Protein AF-A0A2E7VWZ5-F1 (afdb_monomer_lite)

Radius of gyration: 25.38 Å; chains: 1; bounding box: 65×56×64 Å

pLDDT: mean 71.24, std 24.6, range [20.97, 98.62]

Secondary structure (DSSP, 8-state):
------------------PPP--SSTT-SS-STT-B-SSTT---EEEEETTPBPTTS-TTTSB---SSSSEEEEEE---SSS-EEEEEEEEEE--TT-EEEEEEEEE--SSS---TT-EEEEEEEEE-TT--EEEEEE---B-TTSPTTSPEEEEEEEEPPTT--EEEEEEEEEE-TT---EEEEEEEEEEE----------GGGT---SS--EEEPP---SSSSS--EEEEEE--S--STT----EEEEEEE-GGG-EEE---TTS---PPP-SSSSS-SS--TT---SSTT------

Structure (mmCIF, N/CA/C/O backbone):
data_AF-A0A2E7VWZ5-F1
#
_entry.id   AF-A0A2E7VWZ5-F1
#
loop_
_atom_site.group_PDB
_atom_site.id
_atom_site.type_symbol
_atom_site.label_atom_id
_atom_site.label_alt_id
_atom_site.label_comp_id
_atom_site.label_asym_id
_atom_site.label_entity_id
_atom_site.label_seq_id
_atom_site.pdbx_PDB_ins_code
_atom_site.Cartn_x
_atom_site.Cartn_y
_atom_site.Cartn_z
_atom_site.occupancy
_atom_site.B_iso_or_equiv
_atom_site.auth_seq_id
_atom_site.auth_comp_id
_atom_site.auth_asym_id
_atom_site.auth_atom_id
_atom_site.pdbx_PDB_model_num
ATOM 1 N N . MET A 1 1 ? -43.842 17.605 -33.992 1.00 35.62 1 MET A N 1
ATOM 2 C CA . MET A 1 1 ? -43.563 16.310 -33.335 1.00 35.62 1 MET A CA 1
ATOM 3 C C . MET A 1 1 ? -42.081 16.254 -33.015 1.00 35.62 1 MET A C 1
ATOM 5 O O . MET A 1 1 ? -41.302 15.867 -33.872 1.00 35.62 1 MET A O 1
ATOM 9 N N . ASN A 1 2 ? -41.699 16.687 -31.813 1.00 24.92 2 ASN A N 1
ATOM 10 C CA . ASN A 1 2 ? -40.328 16.569 -31.319 1.00 24.92 2 ASN A CA 1
ATOM 11 C C . ASN A 1 2 ? -40.321 15.540 -30.189 1.00 24.92 2 ASN A C 1
ATOM 13 O O . ASN A 1 2 ? -41.141 15.600 -29.275 1.00 24.92 2 ASN A O 1
ATOM 17 N N . LYS A 1 3 ? -39.441 14.549 -30.335 1.00 27.08 3 LYS A N 1
ATOM 18 C CA . LYS A 1 3 ? -39.276 13.399 -29.447 1.00 27.08 3 LYS A CA 1
ATOM 19 C C . LYS A 1 3 ? -38.849 13.882 -28.057 1.00 27.08 3 LYS A C 1
ATOM 21 O O . LYS A 1 3 ? -37.739 14.379 -27.908 1.00 27.08 3 LYS A O 1
ATOM 26 N N . ILE A 1 4 ? -39.699 13.702 -27.047 1.00 24.75 4 ILE A N 1
ATOM 27 C CA . ILE A 1 4 ? -39.259 13.759 -25.649 1.00 24.75 4 ILE A CA 1
ATOM 28 C C . ILE A 1 4 ? -38.531 12.444 -25.376 1.00 24.75 4 ILE A C 1
ATOM 30 O O . ILE A 1 4 ? -39.145 11.379 -25.301 1.00 24.75 4 ILE A O 1
ATOM 34 N N . VAL A 1 5 ? -37.207 12.522 -25.281 1.00 23.94 5 VAL A N 1
ATOM 35 C CA . VAL A 1 5 ? -36.379 11.447 -24.740 1.00 23.94 5 VAL A CA 1
ATOM 36 C C . VAL A 1 5 ? -36.725 11.337 -23.256 1.00 23.94 5 VAL A C 1
ATOM 38 O O . VAL A 1 5 ? -36.486 12.266 -22.489 1.00 23.94 5 VAL A O 1
ATOM 41 N N . LYS A 1 6 ? -37.322 10.213 -22.847 1.00 28.59 6 LYS A N 1
ATOM 42 C CA . LYS A 1 6 ? -37.427 9.841 -21.433 1.00 28.59 6 LYS A CA 1
ATOM 43 C C . LYS A 1 6 ? -36.027 9.459 -20.953 1.00 28.59 6 LYS A C 1
ATOM 45 O O . LYS A 1 6 ? -35.645 8.296 -21.019 1.00 28.59 6 LYS A O 1
ATOM 50 N N . GLY A 1 7 ? -35.257 10.454 -20.526 1.00 20.97 7 GLY A N 1
ATOM 51 C CA . GLY A 1 7 ? -34.061 10.234 -19.727 1.00 20.97 7 GLY A CA 1
ATOM 52 C C . GLY A 1 7 ? -34.495 9.836 -18.324 1.00 20.97 7 GLY A C 1
ATOM 53 O O . GLY A 1 7 ? -34.919 10.680 -17.541 1.00 20.97 7 GLY A O 1
ATOM 54 N N . LEU A 1 8 ? -34.445 8.541 -18.030 1.00 23.92 8 LEU A N 1
ATOM 55 C CA . LEU A 1 8 ? -34.512 8.030 -16.669 1.00 23.92 8 LEU A CA 1
ATOM 56 C C . LEU A 1 8 ? -33.179 8.407 -15.995 1.00 23.92 8 LEU A C 1
ATOM 58 O O . LEU A 1 8 ? -32.196 7.683 -16.112 1.00 23.92 8 LEU A O 1
ATOM 62 N N . MET A 1 9 ? -33.107 9.580 -15.364 1.00 22.67 9 MET A N 1
ATOM 63 C CA . MET A 1 9 ? -31.994 9.910 -14.471 1.00 22.67 9 MET A CA 1
ATOM 64 C C . MET A 1 9 ? -32.276 9.263 -13.115 1.00 22.67 9 MET A C 1
ATOM 66 O O . MET A 1 9 ? -33.091 9.754 -12.336 1.00 22.67 9 MET A O 1
ATOM 70 N N . PHE A 1 10 ? -31.611 8.143 -12.841 1.00 21.44 10 PHE A N 1
ATOM 71 C CA . PHE A 1 10 ? -31.393 7.695 -11.472 1.00 21.44 10 PHE A CA 1
ATOM 72 C C . PHE A 1 10 ? -30.301 8.586 -10.876 1.00 21.44 10 PHE A C 1
ATOM 74 O O . PHE A 1 10 ? -29.118 8.355 -11.103 1.00 21.44 10 PHE A O 1
ATOM 81 N N . LEU A 1 11 ? -30.696 9.631 -10.150 1.00 29.19 11 LEU A N 1
ATOM 82 C CA . LEU A 1 11 ? -29.793 10.334 -9.245 1.00 29.19 11 LEU A CA 1
ATOM 83 C C . LEU A 1 11 ? -29.974 9.690 -7.865 1.00 29.19 11 LEU A C 1
ATOM 85 O O . LEU A 1 11 ? -30.878 10.054 -7.115 1.00 29.19 11 LEU A O 1
ATOM 89 N N . SER A 1 12 ? -29.177 8.664 -7.556 1.00 29.44 12 SER A N 1
ATOM 90 C CA . SER A 1 12 ? -29.036 8.199 -6.176 1.00 29.44 12 SER A CA 1
ATOM 91 C C . SER A 1 12 ? -28.297 9.296 -5.414 1.00 29.44 12 SER A C 1
ATOM 93 O O . SER A 1 12 ? -27.096 9.488 -5.603 1.00 29.44 12 SER A O 1
ATOM 95 N N . MET A 1 13 ? -29.032 10.079 -4.631 1.00 31.02 13 MET A N 1
ATOM 96 C CA . MET A 1 13 ? -28.470 11.127 -3.787 1.00 31.02 13 MET A CA 1
ATOM 97 C C . MET A 1 13 ? -27.623 10.475 -2.694 1.00 31.02 13 MET A C 1
ATOM 99 O O . MET A 1 13 ? -28.157 9.899 -1.752 1.00 31.02 13 MET A O 1
ATOM 103 N N . GLY A 1 14 ? -26.305 10.507 -2.882 1.00 31.38 14 GLY A N 1
ATOM 104 C CA . GLY A 1 14 ? -25.334 9.982 -1.934 1.00 31.38 14 GLY A CA 1
ATOM 105 C C . GLY A 1 14 ? -25.101 10.954 -0.783 1.00 31.38 14 GLY A C 1
ATOM 106 O O . GLY A 1 14 ? -24.976 12.161 -0.980 1.00 31.38 14 GLY A O 1
ATOM 107 N N . THR A 1 15 ? -25.003 10.409 0.421 1.00 31.31 15 THR A N 1
ATOM 108 C CA . THR A 1 15 ? -24.235 10.988 1.524 1.00 31.31 15 THR A CA 1
ATOM 109 C C . THR A 1 15 ? -22.835 11.376 1.035 1.00 31.31 15 THR A C 1
ATOM 111 O O . THR A 1 15 ? -22.061 10.500 0.650 1.00 31.31 15 THR A O 1
ATOM 114 N N . PHE A 1 16 ? -22.483 12.665 1.066 1.00 32.16 16 PHE A N 1
ATOM 115 C CA . PHE A 1 16 ? -21.085 13.100 0.973 1.00 32.16 16 PHE A CA 1
ATOM 116 C C . PHE A 1 16 ? -20.475 13.052 2.373 1.00 32.16 16 PHE A C 1
ATOM 118 O O . PHE A 1 16 ? -20.481 14.030 3.112 1.00 32.16 16 PHE A O 1
ATOM 125 N N . LEU A 1 17 ? -19.989 11.874 2.747 1.00 34.12 17 LEU A N 1
ATOM 126 C CA . LEU A 1 17 ? -19.195 11.670 3.950 1.00 34.12 17 LEU A CA 1
ATOM 127 C C . LEU A 1 17 ? -17.760 11.424 3.485 1.00 34.12 17 LEU A C 1
ATOM 129 O O . LEU A 1 17 ? -17.438 10.353 2.968 1.00 34.12 17 LEU A O 1
ATOM 133 N N . PHE A 1 18 ? -16.907 12.441 3.603 1.00 35.94 18 PHE A N 1
ATOM 134 C CA . PHE A 1 18 ? -15.480 12.267 3.360 1.00 35.94 18 PHE A CA 1
ATOM 135 C C . PHE A 1 18 ? -14.916 11.468 4.525 1.00 35.94 18 PHE A C 1
ATOM 137 O O . PHE A 1 18 ? -14.929 11.931 5.664 1.00 35.94 18 PHE A O 1
ATOM 144 N N . SER A 1 19 ? -14.429 10.260 4.255 1.00 45.91 19 SER A N 1
ATOM 145 C CA . SER A 1 19 ? -13.599 9.608 5.254 1.00 45.91 19 SER A CA 1
ATOM 146 C C . SER A 1 19 ? -12.290 10.368 5.395 1.00 45.91 19 SER A C 1
ATOM 148 O O . SER A 1 19 ? -11.720 10.830 4.406 1.00 45.91 19 SER A O 1
ATOM 150 N N . GLN A 1 20 ? -11.779 10.494 6.610 1.00 54.09 20 GLN A N 1
ATOM 151 C CA . GLN A 1 20 ? -10.429 11.001 6.797 1.00 54.09 20 GLN A CA 1
ATOM 152 C C . GLN A 1 20 ? -9.436 9.873 6.508 1.00 54.09 20 GLN A C 1
ATOM 154 O O . GLN A 1 20 ? -9.610 8.756 6.996 1.00 54.09 20 GLN A O 1
ATOM 159 N N . ASN A 1 21 ? -8.389 10.162 5.728 1.00 58.34 21 ASN A N 1
ATOM 160 C CA . ASN A 1 21 ? -7.257 9.246 5.630 1.00 58.34 21 ASN A CA 1
ATOM 161 C C . ASN A 1 21 ? -6.572 9.184 6.997 1.00 58.34 21 ASN A C 1
ATOM 163 O O . ASN A 1 21 ? -6.102 10.211 7.482 1.00 58.34 21 ASN A O 1
ATOM 167 N N . ILE A 1 22 ? -6.523 8.004 7.609 1.00 74.81 22 ILE A N 1
ATOM 168 C CA . ILE A 1 22 ? -5.919 7.821 8.936 1.00 74.81 22 ILE A CA 1
ATOM 169 C C . ILE A 1 22 ? -4.427 7.477 8.861 1.00 74.81 22 ILE A C 1
ATOM 171 O O . ILE A 1 22 ? -3.776 7.313 9.891 1.00 74.81 22 ILE A O 1
ATOM 175 N N . LEU A 1 23 ? -3.877 7.362 7.649 1.00 65.75 23 LEU A N 1
ATOM 176 C CA . LEU A 1 23 ? -2.459 7.102 7.435 1.00 65.75 23 LEU A CA 1
ATOM 177 C C . LEU A 1 23 ? -1.619 8.352 7.672 1.00 65.75 23 LEU A C 1
ATOM 179 O O . LEU A 1 23 ? -1.929 9.442 7.189 1.00 65.75 23 LEU A O 1
ATOM 183 N N . THR A 1 24 ? -0.470 8.143 8.304 1.00 70.00 24 THR A N 1
ATOM 184 C CA . THR A 1 24 ? 0.651 9.079 8.235 1.00 70.00 24 THR A CA 1
ATOM 185 C C . THR A 1 24 ? 1.454 8.794 6.968 1.00 70.00 24 THR A C 1
ATOM 187 O O . THR A 1 24 ? 1.714 7.637 6.644 1.00 70.00 24 THR A O 1
ATOM 190 N N . ASN A 1 25 ? 1.856 9.849 6.260 1.00 66.44 25 ASN A N 1
ATOM 191 C CA . ASN A 1 25 ? 2.601 9.769 5.001 1.00 66.44 25 ASN A CA 1
ATOM 192 C C . ASN A 1 25 ? 1.969 8.836 3.932 1.00 66.44 25 ASN A C 1
ATOM 194 O O . ASN A 1 25 ? 2.609 7.885 3.476 1.00 66.44 25 ASN A O 1
ATOM 198 N N . PRO A 1 26 ? 0.704 9.076 3.535 1.00 71.75 26 PRO A N 1
ATOM 199 C CA . PRO A 1 26 ? -0.017 8.216 2.592 1.00 71.75 26 PRO A CA 1
ATOM 200 C C . PRO A 1 26 ? 0.553 8.197 1.167 1.00 71.75 26 PRO A C 1
ATOM 202 O O . PRO A 1 26 ? 0.375 7.217 0.452 1.00 71.75 26 PRO A O 1
ATOM 205 N N . SER A 1 27 ? 1.225 9.267 0.744 1.00 72.06 27 SER A N 1
ATOM 206 C CA . SER A 1 27 ? 1.844 9.380 -0.582 1.00 72.06 27 SER A CA 1
ATOM 207 C C . SER A 1 27 ? 3.357 9.156 -0.562 1.00 72.06 27 SER A C 1
ATOM 209 O O . SER A 1 27 ? 4.001 9.319 -1.584 1.00 72.06 27 SER A O 1
ATOM 211 N N . PHE A 1 28 ? 3.934 8.767 0.579 1.00 81.81 28 PHE A N 1
ATOM 212 C CA . PHE A 1 28 ? 5.360 8.444 0.713 1.00 81.81 28 PHE A CA 1
ATOM 213 C C . PHE A 1 28 ? 6.344 9.609 0.455 1.00 81.81 28 PHE A C 1
ATOM 215 O O . PHE A 1 28 ? 7.532 9.376 0.245 1.00 81.81 28 PHE A O 1
ATOM 222 N N . GLU A 1 29 ? 5.895 10.860 0.587 1.00 83.19 29 GLU A N 1
ATOM 223 C CA . GLU A 1 29 ? 6.652 12.102 0.319 1.00 83.19 29 GLU A CA 1
ATOM 224 C C . GLU A 1 29 ? 7.652 12.518 1.418 1.00 83.19 29 GLU A C 1
ATOM 226 O O . GLU A 1 29 ? 8.052 13.676 1.505 1.00 83.19 29 GLU A O 1
ATOM 231 N N . ASP A 1 30 ? 8.090 11.580 2.255 1.00 81.50 30 ASP A N 1
ATOM 232 C CA . ASP A 1 30 ? 9.080 11.838 3.308 1.00 81.50 30 ASP A CA 1
ATOM 233 C C . ASP A 1 30 ? 9.914 10.582 3.597 1.00 81.50 30 ASP A C 1
ATOM 235 O O . ASP A 1 30 ? 10.991 10.378 3.038 1.00 81.50 30 ASP A O 1
ATOM 239 N N . SER A 1 31 ? 9.401 9.709 4.464 1.00 84.44 31 SER A N 1
ATOM 240 C CA . SER A 1 31 ? 10.120 8.556 4.995 1.00 84.44 31 SER A CA 1
ATOM 241 C C . SER A 1 31 ? 9.186 7.365 5.208 1.00 84.44 31 SER A C 1
ATOM 243 O O . SER A 1 31 ? 7.968 7.464 5.086 1.00 84.44 31 SER A O 1
ATOM 245 N N . LEU A 1 32 ? 9.734 6.214 5.596 1.00 85.06 32 LEU A N 1
ATOM 246 C CA . LEU A 1 32 ? 8.931 5.047 5.988 1.00 85.06 32 LEU A CA 1
ATOM 247 C C . LEU A 1 32 ? 8.314 5.188 7.396 1.00 85.06 32 LEU A C 1
ATOM 249 O O . LEU A 1 32 ? 7.831 4.205 7.955 1.00 85.06 32 LEU A O 1
ATOM 253 N N . SER A 1 33 ? 8.347 6.383 7.994 1.00 83.31 33 SER A N 1
ATOM 254 C CA . SER A 1 33 ? 7.690 6.652 9.273 1.00 83.31 33 SER A CA 1
ATOM 255 C C . SER A 1 33 ? 6.187 6.369 9.173 1.00 83.31 33 SER A C 1
ATOM 257 O O . SER A 1 33 ? 5.532 6.769 8.213 1.00 83.31 33 SER A O 1
ATOM 259 N N . GLY A 1 34 ? 5.642 5.632 10.144 1.00 81.50 34 GLY A N 1
ATOM 260 C CA . GLY A 1 34 ? 4.253 5.155 10.125 1.00 81.50 34 GLY A CA 1
ATOM 261 C C . GLY A 1 34 ? 4.012 3.895 9.283 1.00 81.50 34 GLY A C 1
ATOM 262 O O . GLY A 1 34 ? 2.954 3.285 9.411 1.00 81.50 34 GLY A O 1
ATOM 263 N N . TRP A 1 35 ? 4.996 3.460 8.492 1.00 86.44 35 TRP A N 1
ATOM 264 C CA . TRP A 1 35 ? 4.953 2.226 7.712 1.00 86.44 35 TRP A CA 1
ATOM 265 C C . TRP A 1 35 ? 5.944 1.214 8.287 1.00 86.44 35 TRP A C 1
ATOM 267 O O . TRP A 1 35 ? 7.128 1.198 7.963 1.00 86.44 35 TRP A O 1
ATOM 277 N N . ASN A 1 36 ? 5.464 0.324 9.139 1.00 90.56 36 ASN A N 1
ATOM 278 C CA . ASN A 1 36 ? 6.225 -0.723 9.809 1.00 90.56 36 ASN A CA 1
ATOM 279 C C . ASN A 1 36 ? 6.522 -1.915 8.886 1.00 90.56 36 ASN A C 1
ATOM 281 O O . ASN A 1 36 ? 5.917 -2.079 7.825 1.00 90.56 36 ASN A O 1
ATOM 285 N N . ILE A 1 37 ? 7.472 -2.755 9.298 1.00 91.19 37 ILE A N 1
ATOM 286 C CA . ILE A 1 37 ? 7.820 -4.014 8.632 1.00 91.19 37 ILE A CA 1
ATOM 287 C C . ILE A 1 37 ? 8.081 -5.094 9.680 1.00 91.19 37 ILE A C 1
ATOM 289 O O . ILE A 1 37 ? 8.707 -4.842 10.709 1.00 91.19 37 ILE A O 1
ATOM 293 N N . TRP A 1 38 ? 7.567 -6.296 9.428 1.00 87.25 38 TRP A N 1
ATOM 294 C CA . TRP A 1 38 ? 7.813 -7.471 10.254 1.00 87.25 38 TRP A CA 1
ATOM 295 C C . TRP A 1 38 ? 7.883 -8.731 9.383 1.00 87.25 38 TRP A C 1
ATOM 297 O O . TRP A 1 38 ? 7.040 -8.916 8.499 1.00 87.25 38 TRP A O 1
ATOM 307 N N . PRO A 1 39 ? 8.814 -9.658 9.643 1.00 89.12 39 PRO A N 1
ATOM 308 C CA . PRO A 1 39 ? 10.002 -9.535 10.496 1.00 89.12 39 PRO A CA 1
ATOM 309 C C . PRO A 1 39 ? 10.901 -8.327 10.162 1.00 89.12 39 PRO A C 1
ATOM 311 O O . PRO A 1 39 ? 10.925 -7.872 9.018 1.00 89.12 39 PRO A O 1
ATOM 314 N N . THR A 1 40 ? 11.570 -7.756 11.171 1.00 86.88 40 THR A N 1
ATOM 315 C CA . THR A 1 40 ? 12.334 -6.493 11.046 1.00 86.88 40 THR A CA 1
ATOM 316 C C . THR A 1 40 ? 13.635 -6.621 10.256 1.00 86.88 40 THR A C 1
ATOM 318 O O . THR A 1 40 ? 14.224 -5.613 9.879 1.00 86.88 40 THR A O 1
ATOM 321 N N . ASP A 1 41 ? 14.088 -7.844 9.999 1.00 84.75 41 ASP A N 1
ATOM 322 C CA . ASP A 1 41 ? 15.245 -8.167 9.164 1.00 84.75 41 ASP A CA 1
ATOM 323 C C . ASP A 1 41 ? 14.947 -8.069 7.659 1.00 84.75 41 ASP A C 1
ATOM 325 O O . ASP A 1 41 ? 15.874 -8.050 6.849 1.00 84.75 41 ASP A O 1
ATOM 329 N N . LYS A 1 42 ? 13.674 -7.948 7.262 1.00 85.56 42 LYS A N 1
ATOM 330 C CA . LYS A 1 42 ? 13.297 -7.683 5.871 1.00 85.56 42 LYS A CA 1
ATOM 331 C C . LYS A 1 42 ? 13.629 -6.239 5.498 1.00 85.56 42 LYS A C 1
ATOM 333 O O . LYS A 1 42 ? 13.171 -5.300 6.144 1.00 85.56 42 LYS A O 1
ATOM 338 N N . THR A 1 43 ? 14.374 -6.057 4.408 1.00 84.56 43 THR A N 1
ATOM 339 C CA . THR A 1 43 ? 14.860 -4.734 3.963 1.00 84.56 43 THR A CA 1
ATOM 340 C C . THR A 1 43 ? 14.419 -4.351 2.551 1.00 84.56 43 THR A C 1
ATOM 342 O O . THR A 1 43 ? 14.788 -3.289 2.060 1.00 84.56 43 THR A O 1
ATOM 345 N N . ASN A 1 44 ? 13.604 -5.177 1.890 1.00 93.06 44 ASN A N 1
ATOM 346 C CA . ASN A 1 44 ? 13.307 -5.074 0.455 1.00 93.06 44 ASN A CA 1
ATOM 347 C C . ASN A 1 44 ? 12.185 -4.072 0.155 1.00 93.06 44 ASN A C 1
ATOM 349 O O . ASN A 1 44 ? 11.201 -4.375 -0.527 1.00 93.06 44 ASN A O 1
ATOM 353 N N . ARG A 1 45 ? 12.339 -2.881 0.733 1.00 95.12 45 ARG A N 1
ATOM 354 C CA . ARG A 1 45 ? 11.526 -1.703 0.481 1.00 95.12 45 ARG A CA 1
ATOM 355 C C . ARG A 1 45 ? 12.367 -0.431 0.593 1.00 95.12 45 ARG A C 1
ATOM 357 O O . ARG A 1 45 ? 13.271 -0.357 1.423 1.00 95.12 45 ARG A O 1
ATOM 364 N N . SER A 1 46 ? 12.035 0.584 -0.189 1.00 95.38 46 SER A N 1
ATOM 365 C CA . SER A 1 46 ? 12.711 1.886 -0.175 1.00 95.38 46 SER A CA 1
ATOM 366 C C . SER A 1 46 ? 11.744 3.001 -0.556 1.00 95.38 46 SER A C 1
ATOM 368 O O . SER A 1 46 ? 10.711 2.746 -1.171 1.00 95.38 46 SER A O 1
ATOM 370 N N . ILE A 1 47 ? 12.080 4.235 -0.182 1.00 95.62 47 ILE A N 1
ATOM 371 C CA . ILE A 1 47 ? 11.483 5.419 -0.801 1.00 95.62 47 ILE A CA 1
ATOM 372 C C . ILE A 1 47 ? 12.307 5.739 -2.045 1.00 95.62 47 ILE A C 1
ATOM 374 O O . ILE A 1 47 ? 13.517 5.940 -1.956 1.00 95.62 47 ILE A O 1
ATOM 378 N N . GLU A 1 48 ? 11.650 5.755 -3.195 1.00 95.75 48 GLU A N 1
ATOM 379 C CA . GLU A 1 48 ? 12.232 6.071 -4.494 1.00 95.75 48 GLU A CA 1
ATOM 380 C C . GLU A 1 48 ? 11.748 7.437 -4.963 1.00 95.75 48 GLU A C 1
ATOM 382 O O . GLU A 1 48 ? 10.660 7.876 -4.600 1.00 95.75 48 GLU A O 1
ATOM 387 N N . LYS A 1 49 ? 12.554 8.109 -5.784 1.00 94.94 49 LYS A N 1
ATOM 388 C CA . LYS A 1 49 ? 12.251 9.437 -6.315 1.00 94.94 49 LYS A CA 1
ATOM 389 C C . LYS A 1 49 ? 12.015 9.378 -7.816 1.00 94.94 49 LYS A C 1
ATOM 391 O O . LYS A 1 49 ? 12.671 8.612 -8.519 1.00 94.94 49 LYS A O 1
ATOM 396 N N . THR A 1 50 ? 11.138 10.244 -8.321 1.00 92.75 50 THR A N 1
ATOM 397 C CA . THR A 1 50 ? 11.032 10.511 -9.761 1.00 92.75 50 THR A CA 1
ATOM 398 C C . THR A 1 50 ? 12.411 10.782 -10.370 1.00 92.75 50 THR A C 1
ATOM 400 O O . THR A 1 50 ? 13.159 11.635 -9.884 1.00 92.75 50 THR A O 1
ATOM 403 N N . GLY A 1 51 ? 12.725 10.072 -11.451 1.00 95.88 51 GLY A N 1
ATOM 404 C CA . GLY A 1 51 ? 14.014 10.116 -12.136 1.00 95.88 51 GLY A CA 1
ATOM 405 C C . GLY A 1 51 ? 15.025 9.067 -11.666 1.00 95.88 51 GLY A C 1
ATOM 406 O O . GLY A 1 51 ? 16.076 8.957 -12.291 1.00 95.88 51 GLY A O 1
ATOM 407 N N . ASN A 1 52 ? 14.739 8.286 -10.616 1.00 97.25 52 ASN A N 1
ATOM 408 C CA . ASN A 1 52 ? 15.588 7.153 -10.243 1.00 97.25 52 ASN A CA 1
ATOM 409 C C . ASN A 1 52 ? 15.536 6.061 -11.320 1.00 97.25 52 ASN A C 1
ATOM 411 O O . ASN A 1 52 ? 14.479 5.797 -11.900 1.00 97.25 52 ASN A O 1
ATOM 415 N N . ASP A 1 53 ? 16.672 5.405 -11.550 1.00 97.69 53 ASP A N 1
ATOM 416 C CA . ASP A 1 53 ? 16.794 4.326 -12.530 1.00 97.69 53 ASP A CA 1
ATOM 417 C C . ASP A 1 53 ? 16.004 3.077 -12.109 1.00 97.69 53 ASP A C 1
ATOM 419 O O . ASP A 1 53 ? 16.018 2.646 -10.951 1.00 97.69 53 ASP A O 1
ATOM 423 N N . ILE A 1 54 ? 15.339 2.455 -13.080 1.00 97.56 54 ILE A N 1
ATOM 424 C CA . ILE A 1 54 ? 14.659 1.173 -12.918 1.00 97.56 54 ILE A CA 1
ATOM 425 C C . ILE A 1 54 ? 15.704 0.055 -12.970 1.00 97.56 54 ILE A C 1
ATOM 427 O O . ILE A 1 54 ? 16.586 0.025 -13.830 1.00 97.56 54 ILE A O 1
ATOM 431 N N . TYR A 1 55 ? 15.602 -0.899 -12.042 1.00 95.12 55 TYR A N 1
ATOM 432 C CA . TYR A 1 55 ? 16.532 -2.024 -11.969 1.00 95.12 55 TYR A CA 1
ATOM 433 C C . TYR A 1 55 ? 16.523 -2.845 -13.270 1.00 95.12 55 TYR A C 1
ATOM 435 O O . TYR A 1 55 ? 15.471 -3.186 -13.801 1.00 95.12 55 TYR A O 1
ATOM 443 N N . GLY A 1 56 ? 17.712 -3.170 -13.785 1.00 94.81 56 GLY A N 1
ATOM 444 C CA . GLY A 1 56 ? 17.870 -3.882 -15.058 1.00 94.81 56 GLY A CA 1
ATOM 445 C C . GLY A 1 56 ? 17.658 -3.021 -16.309 1.00 94.81 56 GLY A C 1
ATOM 446 O O . GLY A 1 56 ? 17.785 -3.547 -17.413 1.00 94.81 56 GLY A O 1
ATOM 447 N N . GLY A 1 57 ? 17.349 -1.730 -16.149 1.00 95.06 57 GLY A N 1
ATOM 448 C CA . GLY A 1 57 ? 17.190 -0.768 -17.235 1.00 95.06 57 GLY A CA 1
ATOM 449 C C . GLY A 1 57 ? 18.472 -0.045 -17.635 1.00 95.06 57 GLY A C 1
ATOM 450 O O . GLY A 1 57 ? 19.542 -0.204 -17.042 1.00 95.06 57 GLY A O 1
ATOM 451 N N . THR A 1 58 ? 18.344 0.770 -18.675 1.00 97.44 58 THR A N 1
ATOM 452 C CA . THR A 1 58 ? 19.361 1.704 -19.150 1.00 97.44 58 THR A CA 1
ATOM 453 C C . THR A 1 58 ? 19.329 2.963 -18.291 1.00 97.44 58 THR A C 1
ATOM 455 O O . THR A 1 58 ? 18.346 3.707 -18.306 1.00 97.44 58 THR A O 1
ATOM 458 N N . ALA A 1 59 ? 20.424 3.224 -17.575 1.00 96.06 59 ALA A N 1
ATOM 459 C CA . ALA A 1 59 ? 20.556 4.385 -16.698 1.00 96.06 59 ALA A CA 1
ATOM 460 C C . ALA A 1 59 ? 20.243 5.710 -17.419 1.00 96.06 59 ALA A C 1
ATOM 462 O O . ALA A 1 59 ? 20.679 5.945 -18.550 1.00 96.06 59 ALA A O 1
ATOM 463 N N . GLY A 1 60 ? 19.469 6.569 -16.759 1.00 94.00 60 GLY A N 1
ATOM 464 C CA . GLY A 1 60 ? 18.993 7.854 -17.267 1.00 94.00 60 GLY A CA 1
ATOM 465 C C . GLY A 1 60 ? 17.947 7.768 -18.384 1.00 94.00 60 GLY A C 1
ATOM 466 O O . GLY A 1 60 ? 17.514 8.807 -18.875 1.00 94.00 60 GLY A O 1
ATOM 467 N N . THR A 1 61 ? 17.549 6.562 -18.802 1.00 95.19 61 THR A N 1
ATOM 468 C CA . THR A 1 61 ? 16.496 6.338 -19.808 1.00 95.19 61 THR A CA 1
ATOM 469 C C . THR A 1 61 ? 15.294 5.659 -19.167 1.00 95.19 61 THR A C 1
ATOM 471 O O . THR A 1 61 ? 14.197 6.213 -19.172 1.00 95.19 61 THR A O 1
ATOM 474 N N . ASP A 1 62 ? 15.517 4.495 -18.560 1.00 96.50 62 ASP A N 1
ATOM 475 C CA . ASP A 1 62 ? 14.477 3.729 -17.882 1.00 96.50 62 ASP A CA 1
ATOM 476 C C . ASP A 1 62 ? 14.369 4.239 -16.446 1.00 96.50 62 ASP A C 1
ATOM 478 O O . ASP A 1 62 ? 15.030 3.736 -15.540 1.00 96.50 62 ASP A O 1
ATOM 482 N N . THR A 1 63 ? 13.573 5.291 -16.253 1.00 96.94 63 THR A N 1
ATOM 483 C CA . THR A 1 63 ? 13.415 5.964 -14.957 1.00 96.94 63 THR A CA 1
ATOM 484 C C . THR A 1 63 ? 11.983 5.888 -14.451 1.00 96.94 63 THR A C 1
ATOM 486 O O . THR A 1 63 ? 11.030 5.815 -15.229 1.00 96.94 63 THR A O 1
ATOM 489 N N . VAL A 1 64 ? 11.822 5.897 -13.128 1.00 94.44 64 VAL A N 1
ATOM 490 C CA . VAL A 1 64 ? 10.495 5.929 -12.507 1.00 94.44 64 VAL A CA 1
ATOM 491 C C . VAL A 1 64 ? 9.935 7.334 -12.411 1.00 94.44 64 VAL A C 1
ATOM 493 O O . VAL A 1 64 ? 10.670 8.300 -12.216 1.00 94.44 64 VAL A O 1
ATOM 496 N N . THR A 1 65 ? 8.610 7.429 -12.470 1.00 89.69 65 THR A N 1
ATOM 497 C CA . THR A 1 65 ? 7.876 8.681 -12.292 1.00 89.69 65 THR A CA 1
ATOM 498 C C . THR A 1 65 ? 6.759 8.467 -11.291 1.00 89.69 65 THR A C 1
ATOM 500 O O . THR A 1 65 ? 5.941 7.557 -11.469 1.00 89.69 65 THR A O 1
ATOM 503 N N . ALA A 1 66 ? 6.745 9.320 -10.269 1.00 82.00 66 ALA A N 1
ATOM 504 C CA . ALA A 1 66 ? 5.720 9.344 -9.241 1.00 82.00 66 ALA A CA 1
ATOM 505 C C . ALA A 1 66 ? 4.343 9.623 -9.854 1.00 82.00 66 ALA A C 1
ATOM 507 O O . ALA A 1 66 ? 4.238 10.259 -10.910 1.00 82.00 66 ALA A O 1
ATOM 508 N N . ARG A 1 67 ? 3.276 9.141 -9.221 1.00 79.88 67 ARG A N 1
ATOM 509 C CA . ARG A 1 67 ? 1.903 9.446 -9.641 1.00 79.88 67 ARG A CA 1
ATOM 510 C C . ARG A 1 67 ? 1.558 10.894 -9.307 1.00 79.88 67 ARG A C 1
ATOM 512 O O . ARG A 1 67 ? 1.044 11.609 -10.169 1.00 79.88 67 ARG A O 1
ATOM 519 N N . TYR A 1 68 ? 1.884 11.314 -8.091 1.00 75.06 68 TYR A N 1
ATOM 520 C CA . TYR A 1 68 ? 1.823 12.684 -7.602 1.00 75.06 68 TYR A CA 1
ATOM 521 C C . TYR A 1 68 ? 3.080 12.999 -6.793 1.00 75.06 68 TYR A C 1
ATOM 523 O O . TYR A 1 68 ? 3.789 12.110 -6.351 1.00 75.06 68 TYR A O 1
ATOM 531 N N . GLY A 1 69 ? 3.378 14.286 -6.612 1.00 80.19 69 GLY A N 1
ATOM 532 C CA . GLY A 1 69 ? 4.565 14.679 -5.858 1.00 80.19 69 GLY A CA 1
ATOM 533 C C . GLY A 1 69 ? 5.860 14.216 -6.529 1.00 80.19 69 GLY A C 1
ATOM 534 O O . GLY A 1 69 ? 6.067 14.437 -7.726 1.00 80.19 69 GLY A O 1
ATOM 535 N N . SER A 1 70 ? 6.773 13.660 -5.740 1.00 83.25 70 SER A N 1
ATOM 536 C CA . SER A 1 70 ? 8.126 13.337 -6.183 1.00 83.25 70 SER A CA 1
ATOM 537 C C . SER A 1 70 ? 8.665 12.008 -5.674 1.00 83.25 70 SER A C 1
ATOM 539 O O . SER A 1 70 ? 9.680 11.561 -6.219 1.00 83.25 70 SER A O 1
ATOM 541 N N . LEU A 1 71 ? 8.022 11.389 -4.684 1.00 85.56 71 LEU A N 1
ATOM 542 C CA . LEU A 1 71 ? 8.490 10.187 -4.010 1.00 85.56 71 LEU A CA 1
ATOM 543 C C . LEU A 1 71 ? 7.429 9.084 -4.035 1.00 85.56 71 LEU A C 1
ATOM 545 O O . LEU A 1 71 ? 6.240 9.332 -4.153 1.00 85.56 71 LEU A O 1
ATOM 549 N N . MET A 1 72 ? 7.884 7.841 -3.918 1.00 92.00 72 MET A N 1
ATOM 550 C CA . MET A 1 72 ? 7.028 6.658 -3.950 1.00 92.00 72 MET A CA 1
ATOM 551 C C . MET A 1 72 ? 7.650 5.527 -3.137 1.00 92.00 72 MET A C 1
ATOM 553 O O . MET A 1 72 ? 8.873 5.437 -3.015 1.00 92.00 72 MET A O 1
ATOM 557 N N . LEU A 1 73 ? 6.838 4.614 -2.612 1.00 96.06 73 LEU A N 1
ATOM 558 C CA . LEU A 1 73 ? 7.350 3.396 -1.982 1.00 96.06 73 LEU A CA 1
ATOM 559 C C . LEU A 1 73 ? 7.677 2.361 -3.061 1.00 96.06 73 LEU A C 1
ATOM 561 O O . LEU A 1 73 ? 6.811 2.019 -3.852 1.00 96.06 73 LEU A O 1
ATOM 565 N N . LYS A 1 74 ? 8.871 1.772 -3.050 1.00 97.75 74 LYS A N 1
ATOM 566 C CA . LYS A 1 74 ? 9.207 0.577 -3.838 1.00 97.75 74 LYS A CA 1
ATOM 567 C C . LYS A 1 74 ? 9.234 -0.656 -2.941 1.00 97.75 74 LYS A C 1
ATOM 569 O O . LYS A 1 74 ? 9.768 -0.589 -1.837 1.00 97.75 74 LYS A O 1
ATOM 574 N N . THR A 1 75 ? 8.720 -1.792 -3.416 1.00 97.69 75 THR A N 1
ATOM 575 C CA . THR A 1 75 ? 8.870 -3.110 -2.768 1.00 97.69 75 THR A CA 1
ATOM 576 C C . THR A 1 75 ? 9.317 -4.188 -3.757 1.00 97.69 75 THR A C 1
ATOM 578 O O . THR A 1 75 ? 8.961 -4.156 -4.938 1.00 97.69 75 THR A O 1
ATOM 581 N N . TRP A 1 76 ? 10.119 -5.144 -3.276 1.00 96.69 76 TRP A N 1
ATOM 582 C CA . TRP A 1 76 ? 10.627 -6.274 -4.065 1.00 96.69 76 TRP A CA 1
ATOM 583 C C . TRP A 1 76 ? 10.877 -7.528 -3.203 1.00 96.69 76 TRP A C 1
ATOM 585 O O . TRP A 1 76 ? 10.732 -7.513 -1.974 1.00 96.69 76 TRP A O 1
ATOM 595 N N . GLY A 1 77 ? 11.228 -8.638 -3.857 1.00 93.44 77 GLY A N 1
ATOM 596 C CA . GLY A 1 77 ? 11.539 -9.919 -3.216 1.00 93.44 77 GLY A CA 1
ATOM 597 C C . GLY A 1 77 ? 12.917 -9.973 -2.548 1.00 93.44 77 GLY A C 1
ATOM 598 O O . GLY A 1 77 ? 13.824 -9.226 -2.914 1.00 93.44 77 GLY A O 1
ATOM 599 N N . GLN A 1 78 ? 13.088 -10.878 -1.576 1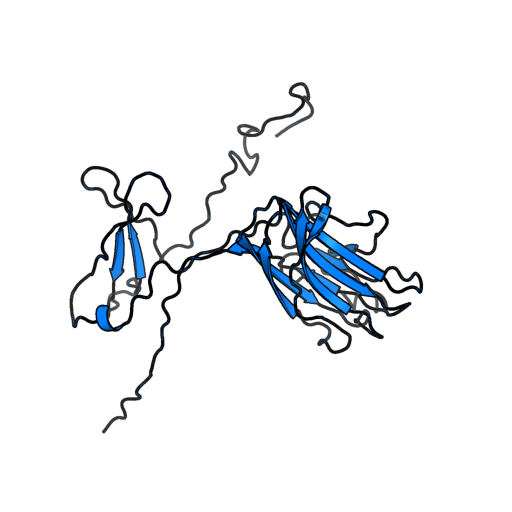.00 91.00 78 GLN A N 1
ATOM 600 C CA . GLN A 1 78 ? 14.338 -11.069 -0.813 1.00 91.00 78 GLN A CA 1
ATOM 601 C C . GLN A 1 78 ? 15.502 -11.638 -1.645 1.00 91.00 78 GLN A C 1
ATOM 603 O O . GLN A 1 78 ? 16.659 -11.497 -1.259 1.00 91.00 78 GLN A O 1
ATOM 608 N N . ASN A 1 79 ? 15.211 -12.291 -2.773 1.00 91.38 79 ASN A N 1
ATOM 609 C CA . ASN A 1 79 ? 16.172 -13.002 -3.623 1.00 91.38 79 ASN A CA 1
ATOM 610 C C . ASN A 1 79 ? 16.969 -14.090 -2.876 1.00 91.38 79 ASN A C 1
ATOM 612 O O . ASN A 1 79 ? 18.131 -14.349 -3.186 1.00 91.38 79 ASN A O 1
ATOM 616 N N . SER A 1 80 ? 16.345 -14.749 -1.896 1.00 91.38 80 SER A N 1
ATOM 617 C CA . SER A 1 80 ? 16.969 -15.806 -1.086 1.00 91.38 80 SER A CA 1
ATOM 618 C C . SER A 1 80 ? 16.824 -17.213 -1.682 1.00 91.38 80 SER A C 1
ATOM 620 O O . SER A 1 80 ? 17.411 -18.160 -1.163 1.00 91.38 80 SER A O 1
ATOM 622 N N . GLY A 1 81 ? 16.047 -17.365 -2.760 1.00 91.38 81 GLY A N 1
ATOM 623 C CA . GLY A 1 81 ? 15.760 -18.646 -3.416 1.00 91.38 81 GLY A CA 1
ATOM 624 C C . GLY A 1 81 ? 14.601 -19.432 -2.809 1.00 91.38 81 GLY A C 1
ATOM 625 O O . GLY A 1 81 ? 14.119 -20.373 -3.436 1.00 91.38 81 GLY A O 1
ATOM 626 N N . ALA A 1 82 ? 14.121 -19.029 -1.632 1.00 94.06 82 ALA A N 1
ATOM 627 C CA . ALA A 1 82 ? 12.891 -19.531 -1.032 1.00 94.06 82 ALA A CA 1
ATOM 628 C C . ALA A 1 82 ? 11.733 -18.552 -1.262 1.00 94.06 82 ALA A C 1
ATOM 630 O O . ALA A 1 82 ? 11.943 -17.339 -1.362 1.00 94.06 82 ALA A O 1
ATOM 631 N N . ASP A 1 83 ? 10.510 -19.081 -1.283 1.00 95.88 83 ASP A N 1
ATOM 632 C CA . ASP A 1 83 ? 9.300 -18.263 -1.336 1.00 95.88 83 ASP A CA 1
ATOM 633 C C . ASP A 1 83 ? 9.251 -17.318 -0.132 1.00 95.88 83 ASP A C 1
ATOM 635 O O . ASP A 1 83 ? 9.497 -17.715 1.011 1.00 95.88 83 ASP A O 1
ATOM 639 N N . ASN A 1 84 ? 8.966 -16.045 -0.388 1.00 93.81 84 ASN A N 1
ATOM 640 C CA . ASN A 1 84 ? 8.995 -15.016 0.639 1.00 93.81 84 ASN A CA 1
ATOM 641 C C . ASN A 1 84 ? 7.976 -13.905 0.385 1.00 93.81 84 ASN A C 1
ATOM 643 O O . ASN A 1 84 ? 7.400 -13.766 -0.696 1.00 93.81 84 ASN A O 1
ATOM 647 N N . THR A 1 85 ? 7.752 -13.110 1.428 1.00 93.88 85 THR A N 1
ATOM 648 C CA . THR A 1 85 ? 6.927 -11.905 1.382 1.00 93.88 85 THR A CA 1
ATOM 649 C C . THR A 1 85 ? 7.676 -10.731 1.989 1.00 93.88 85 THR A C 1
ATOM 651 O O . THR A 1 85 ? 8.422 -10.907 2.949 1.00 93.88 85 THR A O 1
ATOM 654 N N . THR A 1 86 ? 7.433 -9.525 1.498 1.00 91.81 86 THR A N 1
ATOM 655 C CA . THR A 1 86 ? 7.899 -8.270 2.088 1.00 91.81 86 THR A CA 1
ATOM 656 C C . THR A 1 86 ? 6.668 -7.421 2.414 1.00 91.81 86 THR A C 1
ATOM 658 O O . THR A 1 86 ? 6.086 -6.837 1.497 1.00 91.81 86 THR A O 1
ATOM 661 N N . PRO A 1 87 ? 6.217 -7.386 3.683 1.00 94.19 87 PRO A N 1
ATOM 662 C CA . PRO A 1 87 ? 5.093 -6.555 4.093 1.00 94.19 87 PRO A CA 1
ATOM 663 C C . PRO A 1 87 ? 5.554 -5.144 4.479 1.00 94.19 87 PRO A C 1
ATOM 665 O O . PRO A 1 87 ? 6.555 -4.976 5.172 1.00 94.19 87 PRO A O 1
ATOM 668 N N . SER A 1 88 ? 4.784 -4.134 4.092 1.00 93.88 88 SER A N 1
ATOM 669 C CA . SER A 1 88 ? 4.904 -2.760 4.584 1.00 93.88 88 SER A CA 1
ATOM 670 C C . SER A 1 88 ? 3.539 -2.330 5.098 1.00 93.88 88 SER A C 1
ATOM 672 O O . SER A 1 88 ? 2.583 -2.337 4.324 1.00 93.88 88 SER A O 1
ATOM 674 N N . TYR A 1 89 ? 3.413 -2.020 6.387 1.00 94.12 89 TYR A N 1
ATOM 675 C CA . TYR A 1 89 ? 2.099 -1.831 7.000 1.00 94.12 89 TYR A CA 1
ATOM 676 C C . TYR A 1 89 ? 1.999 -0.628 7.920 1.00 94.12 89 TYR A C 1
ATOM 678 O O . TYR A 1 89 ? 2.913 -0.333 8.680 1.00 94.12 89 TYR A O 1
ATOM 686 N N . TYR A 1 90 ? 0.839 0.012 7.906 1.00 91.06 90 TYR A N 1
ATOM 687 C CA . TYR A 1 90 ? 0.405 0.879 8.992 1.00 91.06 90 TYR A CA 1
ATOM 688 C C . TYR A 1 90 ? -0.281 0.039 10.074 1.00 91.06 90 TYR A C 1
ATOM 690 O O . TYR A 1 90 ? -0.944 -0.948 9.752 1.00 91.06 90 TYR A O 1
ATOM 698 N N . GLU A 1 91 ? -0.150 0.432 11.340 1.00 91.38 91 GLU A N 1
ATOM 699 C CA . GLU A 1 91 ? -0.825 -0.203 12.474 1.00 91.38 91 GLU A CA 1
ATOM 700 C C . GLU A 1 91 ? -1.552 0.836 13.328 1.00 91.38 91 GLU A C 1
ATOM 702 O O . GLU A 1 91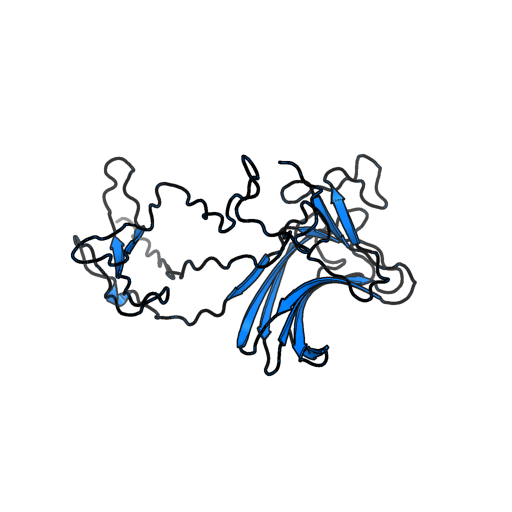 ? -1.006 1.899 13.621 1.00 91.38 91 GLU A O 1
ATOM 707 N N . GLY A 1 92 ? -2.760 0.491 13.770 1.00 88.00 92 GLY A N 1
ATOM 708 C CA . GLY A 1 92 ? -3.528 1.281 14.724 1.00 88.00 92 GLY A CA 1
ATOM 709 C C . GLY A 1 92 ? -4.357 0.416 15.670 1.00 88.00 92 GLY A C 1
ATOM 710 O O . GLY A 1 92 ? -4.463 -0.804 15.510 1.00 88.00 92 GLY A O 1
ATOM 711 N N . ASP A 1 93 ? -4.961 1.066 16.659 1.00 90.25 93 ASP A N 1
ATOM 712 C CA . ASP A 1 93 ? -5.937 0.440 17.551 1.00 90.25 93 ASP A CA 1
ATOM 713 C C . ASP A 1 93 ? -7.301 0.291 16.861 1.00 90.25 93 ASP A C 1
ATOM 715 O O . ASP A 1 93 ? -7.690 1.089 16.002 1.00 90.25 93 ASP A O 1
ATOM 719 N N . THR A 1 94 ? -8.051 -0.740 17.245 1.00 87.12 94 THR A N 1
ATOM 720 C CA . THR A 1 94 ? -9.410 -0.980 16.753 1.00 87.12 94 THR A CA 1
ATOM 721 C C . THR A 1 94 ? -10.311 -1.577 17.830 1.00 87.12 94 THR A C 1
ATOM 723 O O . THR A 1 94 ? -9.863 -1.910 18.923 1.00 87.12 94 THR A O 1
ATOM 726 N N . GLU A 1 95 ? -11.593 -1.707 17.508 1.00 86.25 95 GLU A N 1
ATOM 727 C CA . GLU A 1 95 ? -12.575 -2.445 18.293 1.00 86.25 95 GLU A CA 1
ATOM 728 C C . GLU A 1 95 ? -13.544 -3.168 17.352 1.00 86.25 95 GLU A C 1
ATOM 730 O O . GLU A 1 95 ? -13.708 -2.788 16.188 1.00 86.25 95 GLU A O 1
ATOM 735 N N . ALA A 1 96 ? -14.186 -4.220 17.858 1.00 86.25 96 ALA A N 1
ATOM 736 C CA . ALA A 1 96 ? -15.113 -5.034 17.082 1.00 86.25 96 ALA A CA 1
ATOM 737 C C . ALA A 1 96 ? -16.228 -4.190 16.431 1.00 86.25 96 ALA A C 1
ATOM 739 O O . ALA A 1 96 ? -16.794 -3.292 17.050 1.00 86.25 96 ALA A O 1
ATOM 740 N N . GLY A 1 97 ? -16.569 -4.511 15.182 1.00 82.19 97 GLY A N 1
ATOM 741 C CA . GLY A 1 97 ? -17.621 -3.836 14.415 1.00 82.19 97 GLY A CA 1
ATOM 742 C C . GLY A 1 97 ? -17.161 -2.621 13.603 1.00 82.19 97 GLY A C 1
ATOM 743 O O . GLY A 1 97 ? -17.906 -2.178 12.730 1.00 82.19 97 GLY A O 1
ATOM 744 N N . LYS A 1 98 ? -15.938 -2.106 13.805 1.00 78.69 98 LYS A N 1
ATOM 745 C CA . LYS A 1 98 ? -15.389 -1.042 12.946 1.00 78.69 98 LYS A CA 1
ATOM 746 C C . LYS A 1 98 ? -15.132 -1.547 11.529 1.00 78.69 98 LYS A C 1
ATOM 748 O O . LYS A 1 98 ? -14.514 -2.590 11.341 1.00 78.69 98 LYS A O 1
ATOM 753 N N . VAL A 1 99 ? -15.572 -0.787 10.530 1.00 80.06 99 VAL A N 1
ATOM 754 C CA . VAL A 1 99 ? -15.350 -1.095 9.111 1.00 80.06 99 VAL A CA 1
ATOM 755 C C . VAL A 1 99 ? -14.191 -0.267 8.592 1.00 80.06 99 VAL A C 1
ATOM 757 O O . VAL A 1 99 ? -14.200 0.958 8.717 1.00 80.06 99 VAL A O 1
ATOM 760 N N . TYR A 1 100 ? -13.230 -0.941 7.974 1.00 82.06 100 TYR A N 1
ATOM 761 C CA . TYR A 1 100 ? -12.042 -0.337 7.404 1.00 82.06 100 TYR A CA 1
ATOM 762 C C . TYR A 1 100 ? -12.004 -0.519 5.897 1.00 82.06 100 TYR A C 1
ATOM 764 O O . TYR A 1 100 ? -12.295 -1.605 5.402 1.00 82.06 100 TYR A O 1
ATOM 772 N N . ASN A 1 101 ? -11.581 0.519 5.180 1.00 79.88 101 ASN A N 1
ATOM 773 C CA . ASN A 1 101 ? -11.330 0.449 3.744 1.00 79.88 101 ASN A CA 1
ATOM 774 C C . ASN A 1 101 ? -9.908 0.909 3.456 1.00 79.88 101 ASN A C 1
ATOM 776 O O . ASN A 1 101 ? -9.497 1.966 3.943 1.00 79.88 101 ASN A O 1
ATOM 780 N N . PHE A 1 102 ? -9.185 0.129 2.659 1.00 85.62 102 PHE A N 1
ATOM 781 C CA . PHE A 1 102 ? -7.803 0.394 2.292 1.00 85.62 102 PHE A CA 1
ATOM 782 C C . PHE A 1 102 ? -7.632 0.356 0.777 1.00 85.62 102 PHE A C 1
ATOM 784 O O . PHE A 1 102 ? -8.022 -0.620 0.137 1.00 85.62 102 PHE A O 1
ATOM 791 N N . SER A 1 103 ? -7.017 1.392 0.216 1.00 81.50 103 SER A N 1
ATOM 792 C CA . SER A 1 103 ? -6.618 1.424 -1.188 1.00 81.50 103 SER A CA 1
ATOM 793 C C . SER A 1 103 ? -5.250 2.037 -1.392 1.00 81.50 103 SER A C 1
ATOM 795 O O . SER A 1 103 ? -4.840 2.886 -0.610 1.00 81.50 103 SER A O 1
ATOM 797 N N . VAL A 1 104 ? -4.576 1.634 -2.463 1.00 83.50 104 VAL A N 1
ATOM 798 C CA . VAL A 1 104 ? -3.267 2.148 -2.887 1.00 83.50 104 VAL A CA 1
ATOM 799 C C . VAL A 1 104 ? -3.171 1.967 -4.401 1.00 83.50 104 VAL A C 1
ATOM 801 O O . VAL A 1 104 ? -3.731 1.007 -4.940 1.00 83.50 104 VAL A O 1
ATOM 804 N N . TYR A 1 105 ? -2.449 2.844 -5.095 1.00 86.50 105 TYR A N 1
ATOM 805 C CA . TYR A 1 105 ? -2.055 2.590 -6.478 1.00 86.50 105 TYR A CA 1
ATOM 806 C C . TYR A 1 105 ? -0.732 1.829 -6.517 1.00 86.50 105 TYR A C 1
ATOM 808 O O . TYR A 1 105 ? 0.229 2.241 -5.877 1.00 86.50 105 TYR A O 1
ATOM 816 N N . GLY A 1 106 ? -0.676 0.737 -7.277 1.00 90.31 106 GLY A N 1
ATOM 817 C CA . GLY A 1 106 ? 0.537 -0.042 -7.521 1.00 90.31 106 GLY A CA 1
ATOM 818 C C . GLY A 1 106 ? 0.952 0.010 -8.989 1.00 90.31 106 GLY A C 1
ATOM 819 O O . GLY A 1 106 ? 0.105 -0.014 -9.878 1.00 90.31 106 GLY A O 1
ATOM 820 N N . ARG A 1 107 ? 2.252 0.065 -9.270 1.00 94.44 107 ARG A N 1
ATOM 821 C CA . ARG A 1 107 ? 2.801 0.082 -10.630 1.00 94.44 107 ARG A CA 1
ATOM 822 C C . ARG A 1 107 ? 4.025 -0.813 -10.726 1.00 94.44 107 ARG A C 1
ATOM 824 O O . ARG A 1 107 ? 4.975 -0.651 -9.967 1.00 94.44 107 ARG A O 1
ATOM 831 N N . THR A 1 108 ? 4.018 -1.747 -11.672 1.00 97.62 108 THR A N 1
ATOM 832 C CA . THR A 1 108 ? 5.203 -2.541 -12.019 1.00 97.62 108 THR A CA 1
ATOM 833 C C . THR A 1 108 ? 5.789 -1.996 -13.318 1.00 97.62 108 THR A C 1
ATOM 835 O O . THR A 1 108 ? 5.059 -1.815 -14.292 1.00 97.62 108 THR A O 1
ATOM 838 N N . ASN A 1 109 ? 7.077 -1.655 -13.315 1.00 95.69 109 ASN A N 1
ATOM 839 C CA . ASN A 1 109 ? 7.713 -0.944 -14.427 1.00 95.69 109 ASN A CA 1
ATOM 840 C C . ASN A 1 109 ? 8.594 -1.868 -15.252 1.00 95.69 109 ASN A C 1
ATOM 842 O O . ASN A 1 109 ? 9.290 -2.713 -14.696 1.00 95.69 109 ASN A O 1
ATOM 846 N N . SER A 1 110 ? 8.630 -1.658 -16.563 1.00 94.88 110 SER A N 1
ATOM 847 C CA . SER A 1 110 ? 9.645 -2.270 -17.412 1.00 94.88 110 SER A CA 1
ATOM 848 C C . SER A 1 110 ? 11.003 -1.585 -17.201 1.00 94.88 110 SER A C 1
ATOM 850 O O . SER A 1 110 ? 11.050 -0.359 -17.123 1.00 94.88 110 SER A O 1
ATOM 852 N N . PRO A 1 111 ? 12.123 -2.332 -17.118 1.00 95.56 111 PRO A N 1
ATOM 853 C CA . PRO A 1 111 ? 12.238 -3.793 -17.271 1.00 95.56 111 PRO A CA 1
ATOM 854 C C . PRO A 1 111 ? 12.130 -4.618 -15.969 1.00 95.56 111 PRO A C 1
ATOM 856 O O . PRO A 1 111 ? 12.266 -5.847 -16.003 1.00 95.56 111 PRO A O 1
ATOM 859 N N . ASP A 1 112 ? 11.872 -3.989 -14.822 1.00 97.00 112 ASP A N 1
ATOM 860 C CA . ASP A 1 112 ? 11.749 -4.643 -13.507 1.00 97.00 112 ASP A CA 1
ATOM 861 C C . ASP A 1 112 ? 10.315 -5.130 -13.208 1.00 97.00 112 ASP A C 1
ATOM 863 O O . ASP A 1 112 ? 9.764 -4.910 -12.124 1.00 97.00 112 ASP A O 1
ATOM 867 N N . THR A 1 113 ? 9.683 -5.781 -14.187 1.00 97.12 113 THR A N 1
ATOM 868 C CA . THR A 1 113 ? 8.282 -6.213 -14.088 1.00 97.12 113 THR A CA 1
ATOM 869 C C . THR A 1 113 ? 8.128 -7.433 -13.186 1.00 97.12 113 THR A C 1
ATOM 871 O O . THR A 1 113 ? 9.006 -8.305 -13.156 1.00 97.12 113 THR A O 1
ATOM 874 N N . LEU A 1 114 ? 6.981 -7.543 -12.507 1.00 97.88 114 LEU A N 1
ATOM 875 C CA . LEU A 1 114 ? 6.550 -8.798 -11.884 1.00 97.88 114 LEU A CA 1
ATOM 876 C C . LEU A 1 114 ? 6.561 -9.927 -12.926 1.00 97.88 114 LEU A C 1
ATOM 878 O O . LEU A 1 114 ? 6.103 -9.748 -14.054 1.00 97.88 114 LEU A O 1
ATOM 882 N N . LYS A 1 115 ? 7.128 -11.075 -12.555 1.00 95.00 115 LYS A N 1
ATOM 883 C CA . LYS A 1 115 ? 7.287 -12.248 -13.429 1.00 95.00 115 LYS A CA 1
ATOM 884 C C . LYS A 1 115 ? 7.419 -13.528 -12.624 1.00 95.00 115 LYS A C 1
ATOM 886 O O . LYS A 1 115 ? 7.673 -13.475 -11.425 1.00 95.00 115 LYS A O 1
ATOM 891 N N . ASP A 1 116 ? 7.240 -14.665 -13.292 1.00 93.88 116 ASP A N 1
ATOM 892 C CA . ASP A 1 116 ? 7.583 -16.013 -12.809 1.00 93.88 116 ASP A CA 1
ATOM 893 C C . ASP A 1 116 ? 6.914 -16.446 -11.484 1.00 93.88 116 ASP A C 1
ATOM 895 O O . ASP A 1 116 ? 7.311 -17.422 -10.844 1.00 93.88 116 ASP A O 1
ATOM 899 N N . GLY A 1 117 ? 5.825 -15.774 -11.102 1.00 94.50 117 GLY A N 1
ATOM 900 C CA . GLY A 1 117 ? 5.086 -16.025 -9.865 1.00 94.50 117 GLY A CA 1
ATOM 901 C C . GLY A 1 117 ? 5.335 -15.008 -8.751 1.00 94.50 117 GLY A C 1
ATOM 902 O O . GLY A 1 117 ? 4.800 -15.195 -7.661 1.00 94.50 117 GLY A O 1
ATOM 903 N N . SER A 1 118 ? 6.096 -13.936 -8.998 1.00 97.31 118 SER A N 1
ATOM 904 C CA . SER A 1 118 ? 6.066 -12.752 -8.132 1.00 97.31 118 SER A CA 1
ATOM 905 C C . SER A 1 118 ? 4.710 -12.052 -8.221 1.00 97.31 118 SER A C 1
ATOM 907 O O . SER A 1 118 ? 4.128 -11.917 -9.299 1.00 97.31 118 SER A O 1
ATOM 909 N N . GLN A 1 119 ? 4.208 -11.601 -7.077 1.00 98.31 119 GLN A N 1
ATOM 910 C CA . GLN A 1 119 ? 2.874 -11.030 -6.925 1.00 98.31 119 GLN A CA 1
ATOM 911 C C . GLN A 1 119 ? 2.880 -9.869 -5.936 1.00 98.31 119 GLN A C 1
ATOM 913 O O . GLN A 1 119 ? 3.756 -9.776 -5.076 1.00 98.31 119 GLN A O 1
ATOM 918 N N . ALA A 1 120 ? 1.868 -9.009 -6.009 1.00 98.31 120 ALA A N 1
ATOM 919 C CA . ALA A 1 120 ? 1.649 -7.990 -4.996 1.00 98.31 120 ALA A CA 1
ATOM 920 C C . ALA A 1 120 ? 0.169 -7.664 -4.778 1.00 98.31 120 ALA A C 1
ATOM 922 O O . ALA A 1 120 ? -0.621 -7.699 -5.716 1.00 98.31 120 ALA A O 1
ATOM 923 N N . TRP A 1 121 ? -0.216 -7.357 -3.542 1.00 98.62 121 TRP A N 1
ATOM 924 C CA . TRP A 1 121 ? -1.608 -7.082 -3.168 1.00 98.62 121 TRP A CA 1
ATOM 925 C C . TRP A 1 121 ? -1.693 -6.296 -1.852 1.00 98.62 121 TRP A C 1
ATOM 927 O O . TRP A 1 121 ? -0.693 -6.115 -1.151 1.00 98.62 121 TRP A O 1
ATOM 937 N N . LEU A 1 122 ? -2.900 -5.852 -1.499 1.00 96.44 122 LEU A N 1
ATOM 938 C CA . LEU A 1 122 ? -3.210 -5.206 -0.223 1.00 96.44 122 LEU A CA 1
ATOM 939 C C . LEU A 1 122 ? -3.895 -6.177 0.738 1.00 96.44 122 LEU A C 1
ATOM 941 O O . LEU A 1 122 ? -4.668 -7.034 0.309 1.00 96.44 122 LEU A O 1
ATOM 945 N N . GLN A 1 123 ? -3.676 -6.004 2.041 1.00 98.19 123 GLN A N 1
ATOM 946 C CA . GLN A 1 123 ? -4.417 -6.706 3.091 1.00 98.19 123 GLN A CA 1
ATOM 947 C C . GLN A 1 123 ? -4.901 -5.741 4.171 1.00 98.19 123 GLN A C 1
ATOM 949 O O . GLN A 1 123 ? -4.203 -4.791 4.520 1.00 98.19 123 GLN A O 1
ATOM 954 N N . ILE A 1 124 ? -6.062 -6.041 4.748 1.00 96.50 124 ILE A N 1
ATOM 955 C CA . ILE A 1 124 ? -6.434 -5.566 6.081 1.00 96.50 124 ILE A CA 1
ATOM 956 C C . ILE A 1 124 ? -6.320 -6.761 7.016 1.00 96.50 124 ILE A C 1
ATOM 958 O O . ILE A 1 124 ? -6.934 -7.797 6.761 1.00 96.50 124 ILE A O 1
ATOM 962 N N . LYS A 1 125 ? -5.536 -6.622 8.084 1.00 97.44 125 LYS A N 1
ATOM 963 C CA . LYS A 1 125 ? -5.382 -7.640 9.130 1.00 97.44 125 LYS A CA 1
ATOM 964 C C . LYS A 1 125 ? -5.898 -7.114 10.455 1.00 97.44 125 LYS A C 1
ATOM 966 O O . LYS A 1 125 ? -5.739 -5.932 10.750 1.00 97.44 125 LYS A O 1
ATOM 971 N N . PHE A 1 126 ? -6.448 -8.001 11.270 1.00 97.62 126 PHE A N 1
ATOM 972 C CA . PHE A 1 126 ? -6.828 -7.694 12.644 1.00 97.62 126 PHE A CA 1
ATOM 973 C C . PHE A 1 126 ? -6.073 -8.599 13.603 1.00 97.62 126 PHE A C 1
ATOM 975 O O . PHE A 1 126 ? -5.729 -9.721 13.242 1.00 97.62 126 PHE A O 1
ATOM 982 N N . PHE A 1 127 ? -5.842 -8.127 14.823 1.00 97.62 127 PHE A N 1
ATOM 983 C CA . PHE A 1 127 ? -5.240 -8.941 15.876 1.00 97.62 127 PHE A CA 1
ATOM 984 C C . PHE A 1 127 ? -6.010 -8.792 17.181 1.00 97.62 127 PHE A C 1
ATOM 986 O O . PHE A 1 127 ? -6.546 -7.718 17.478 1.00 97.62 127 PHE A O 1
ATOM 993 N N . ASP A 1 128 ? -6.056 -9.877 17.950 1.00 97.19 128 ASP A N 1
ATOM 994 C CA . ASP A 1 128 ? -6.538 -9.855 19.329 1.00 97.19 128 ASP A CA 1
ATOM 995 C C . ASP A 1 128 ? -5.464 -9.330 20.305 1.00 97.19 128 ASP A C 1
ATOM 997 O O . ASP A 1 128 ? -4.343 -8.985 19.920 1.00 97.19 128 ASP A O 1
ATOM 1001 N N . SER A 1 129 ? -5.797 -9.264 21.597 1.00 95.88 129 SER A N 1
ATOM 1002 C CA . SER A 1 129 ? -4.878 -8.785 22.641 1.00 95.88 129 SER A CA 1
ATOM 1003 C C . SER A 1 129 ? -3.639 -9.662 22.853 1.00 95.88 129 SER A C 1
ATOM 1005 O O . SER A 1 129 ? -2.709 -9.233 23.531 1.00 95.88 129 SER A O 1
ATOM 1007 N N . ASN A 1 130 ? -3.622 -10.877 22.300 1.00 96.38 130 ASN A N 1
ATOM 1008 C CA . ASN A 1 130 ? -2.499 -11.810 22.356 1.00 96.38 130 ASN A CA 1
ATOM 1009 C C . ASN A 1 130 ? -1.692 -11.825 21.050 1.00 96.38 130 ASN A C 1
ATOM 1011 O O . ASN A 1 130 ? -0.840 -12.698 20.887 1.00 96.38 130 ASN A O 1
ATOM 1015 N N . TRP A 1 131 ? -1.952 -10.888 20.128 1.00 94.19 131 TRP A N 1
ATOM 1016 C CA . TRP A 1 131 ? -1.360 -10.852 18.789 1.00 94.19 131 TRP A CA 1
ATOM 1017 C C . TRP A 1 131 ? -1.687 -12.075 17.921 1.00 94.19 131 TRP A C 1
ATOM 1019 O O . TRP A 1 131 ? -0.959 -12.377 16.974 1.00 94.19 131 TRP A O 1
ATOM 1029 N N . ALA A 1 132 ? -2.790 -12.777 18.196 1.00 96.06 132 ALA A N 1
ATOM 1030 C CA . ALA A 1 132 ? -3.300 -13.770 17.262 1.00 96.06 132 ALA A CA 1
ATOM 1031 C C . ALA A 1 132 ? -3.943 -13.052 16.067 1.00 96.06 132 ALA A C 1
ATOM 1033 O O . ALA A 1 132 ? -4.823 -12.209 16.249 1.00 96.06 132 ALA A O 1
ATOM 1034 N N . GLU A 1 133 ? -3.495 -13.376 14.849 1.00 96.06 133 GLU A N 1
ATOM 1035 C CA . GLU A 1 133 ? -4.087 -12.840 13.618 1.00 96.06 133 GLU A CA 1
ATOM 1036 C C . GLU A 1 133 ? -5.535 -13.336 13.484 1.00 96.06 133 GLU A C 1
ATOM 1038 O O . GLU A 1 133 ? -5.820 -14.532 13.585 1.00 96.06 133 GLU A O 1
ATOM 1043 N N . LEU A 1 134 ? -6.454 -12.401 13.265 1.00 96.50 134 LEU A N 1
ATOM 1044 C CA . LEU A 1 134 ? -7.876 -12.633 13.050 1.00 96.50 134 LEU A CA 1
ATOM 1045 C C . LEU A 1 134 ? -8.224 -12.415 11.573 1.00 96.50 134 LEU A C 1
ATOM 1047 O O . LEU A 1 134 ? -7.483 -11.782 10.819 1.00 96.50 134 LEU A O 1
ATOM 1051 N N . ALA A 1 135 ? -9.386 -12.927 11.164 1.00 91.62 135 ALA A N 1
ATOM 1052 C CA . ALA A 1 135 ? -9.855 -12.818 9.786 1.00 91.62 135 ALA A CA 1
ATOM 1053 C C . ALA A 1 135 ? -9.963 -11.353 9.333 1.00 91.62 135 ALA A C 1
ATOM 1055 O O . ALA A 1 135 ? -10.587 -10.539 10.011 1.00 91.62 135 ALA A O 1
ATOM 1056 N N . GLY A 1 136 ? -9.394 -11.054 8.165 1.00 94.56 136 GLY A N 1
ATOM 1057 C CA . GLY A 1 136 ? -9.463 -9.754 7.502 1.00 94.56 136 GLY A CA 1
ATOM 1058 C C . GLY A 1 136 ? -9.826 -9.897 6.023 1.00 94.56 136 GLY A C 1
ATOM 1059 O O . GLY A 1 136 ? -10.640 -10.750 5.667 1.00 94.56 136 GLY A O 1
ATOM 1060 N N . SER A 1 137 ? -9.229 -9.084 5.154 1.00 93.12 137 SER A N 1
ATOM 1061 C CA . SER A 1 137 ? -9.505 -9.099 3.710 1.00 93.12 137 SER A CA 1
ATOM 1062 C C . SER A 1 137 ? -8.249 -8.849 2.876 1.00 93.12 137 SER A C 1
ATOM 1064 O O . SER A 1 137 ? -7.243 -8.343 3.377 1.00 93.12 137 SER A O 1
ATOM 1066 N N . THR A 1 138 ? -8.314 -9.180 1.586 1.00 97.19 138 THR A N 1
ATOM 1067 C CA . THR A 1 138 ? -7.270 -8.866 0.601 1.00 97.19 138 THR A CA 1
ATOM 1068 C C . THR A 1 138 ? -7.864 -8.173 -0.623 1.00 97.19 138 THR A C 1
ATOM 1070 O O . THR A 1 138 ? -9.068 -8.275 -0.865 1.00 97.19 138 THR A O 1
ATOM 1073 N N . SER A 1 139 ? -7.052 -7.429 -1.370 1.00 90.38 139 SER A N 1
ATOM 1074 C CA . SER A 1 139 ? -7.443 -6.884 -2.678 1.00 90.38 139 SER A CA 1
ATOM 1075 C C . SER A 1 139 ? -7.268 -7.918 -3.794 1.00 90.38 139 SER A C 1
ATOM 1077 O O . SER A 1 139 ? -6.771 -9.024 -3.559 1.00 90.38 139 SER A O 1
ATOM 1079 N N . ASP A 1 140 ? -7.575 -7.509 -5.026 1.00 88.31 140 ASP A N 1
ATOM 1080 C CA . ASP A 1 140 ? -7.022 -8.141 -6.226 1.00 88.31 140 ASP A CA 1
ATOM 1081 C C . ASP A 1 140 ? -5.483 -8.130 -6.204 1.00 88.31 140 ASP A C 1
ATOM 1083 O O . ASP A 1 140 ? -4.846 -7.369 -5.465 1.00 88.31 140 ASP A O 1
ATOM 1087 N N . THR A 1 141 ? -4.880 -9.003 -7.011 1.00 96.62 141 THR A N 1
ATOM 1088 C CA . THR A 1 141 ? -3.431 -9.236 -7.043 1.00 96.62 141 THR A CA 1
ATOM 1089 C C . THR A 1 141 ? -2.812 -8.726 -8.339 1.00 96.62 141 THR A C 1
ATOM 1091 O O . THR A 1 141 ? -3.219 -9.119 -9.432 1.00 96.62 141 THR A O 1
ATOM 1094 N N . MET A 1 142 ? -1.775 -7.901 -8.215 1.00 97.75 142 MET A N 1
ATOM 1095 C CA . MET A 1 142 ? -0.853 -7.599 -9.303 1.00 97.75 142 MET A CA 1
ATOM 1096 C C . MET A 1 142 ? 0.091 -8.779 -9.533 1.00 97.75 142 MET A C 1
ATOM 1098 O O . MET A 1 142 ? 0.597 -9.374 -8.581 1.00 97.75 142 MET A O 1
ATOM 1102 N N . SER A 1 143 ? 0.331 -9.118 -10.795 1.00 97.31 143 SER A N 1
ATOM 1103 C CA . SER A 1 143 ? 1.160 -10.258 -11.204 1.00 97.31 143 SER A CA 1
ATOM 1104 C C . SER A 1 143 ? 1.809 -9.990 -12.564 1.00 97.31 143 SER A C 1
ATOM 1106 O O . SER A 1 143 ? 1.758 -8.871 -13.070 1.00 97.31 143 SER A O 1
ATOM 1108 N N . ASP A 1 144 ? 2.392 -11.020 -13.170 1.00 95.06 144 ASP A N 1
ATOM 1109 C CA . ASP A 1 144 ? 2.927 -10.990 -14.535 1.00 95.06 144 ASP A CA 1
ATOM 1110 C C . ASP A 1 144 ? 1.863 -10.741 -15.618 1.00 95.06 144 ASP A C 1
ATOM 1112 O O . ASP A 1 144 ? 2.193 -10.370 -16.742 1.00 95.06 144 ASP A O 1
ATOM 1116 N N . ALA A 1 145 ? 0.582 -10.900 -15.276 1.00 95.00 145 ALA A N 1
ATOM 1117 C CA . ALA A 1 145 ? -0.544 -10.567 -16.141 1.00 95.00 145 ALA A CA 1
ATOM 1118 C C . ALA A 1 145 ? -0.976 -9.088 -16.069 1.00 95.00 145 ALA A C 1
ATOM 1120 O O . ALA A 1 145 ? -1.804 -8.656 -16.874 1.00 95.00 145 ALA A O 1
ATOM 1121 N N . SER A 1 146 ? -0.477 -8.311 -15.103 1.00 92.12 146 SER A N 1
ATOM 1122 C CA . SER A 1 146 ? -0.809 -6.887 -14.978 1.00 92.12 146 SER A CA 1
ATOM 1123 C C . SER A 1 146 ? -0.151 -6.075 -16.095 1.00 92.12 146 SER A C 1
ATOM 1125 O O . SER A 1 146 ? 0.982 -6.360 -16.479 1.00 92.12 146 SER A O 1
ATOM 1127 N N . SER A 1 147 ? -0.832 -5.039 -16.607 1.00 92.62 147 SER A N 1
ATOM 1128 C CA . SER A 1 147 ? -0.192 -4.139 -17.573 1.00 92.62 147 SER A CA 1
ATOM 1129 C C . SER A 1 147 ? 1.012 -3.445 -16.936 1.00 92.62 147 SER A C 1
ATOM 1131 O O . SER A 1 147 ? 0.972 -3.009 -15.781 1.00 92.62 147 SER A O 1
ATOM 1133 N N . THR A 1 148 ? 2.108 -3.396 -17.684 1.00 94.44 148 THR A N 1
ATOM 1134 C CA . THR A 1 148 ? 3.363 -2.787 -17.247 1.00 94.44 148 THR A CA 1
ATOM 1135 C C . THR A 1 148 ? 3.300 -1.280 -17.448 1.00 94.44 148 THR A C 1
ATOM 1137 O O . THR A 1 148 ? 2.595 -0.799 -18.329 1.00 94.44 148 THR A O 1
ATOM 1140 N N . ASP A 1 149 ? 4.050 -0.535 -16.640 1.00 93.31 149 ASP A N 1
ATOM 1141 C CA . ASP A 1 149 ? 4.190 0.923 -16.742 1.00 93.31 149 ASP A CA 1
ATOM 1142 C C . ASP A 1 149 ? 2.892 1.726 -16.515 1.00 93.31 149 ASP A C 1
ATOM 1144 O O . ASP A 1 149 ? 2.872 2.939 -16.722 1.00 93.31 149 ASP A O 1
ATOM 1148 N N . ASP A 1 150 ? 1.854 1.076 -15.986 1.00 86.19 150 ASP A N 1
ATOM 1149 C CA . ASP A 1 150 ? 0.577 1.682 -15.615 1.00 86.19 150 ASP A CA 1
ATOM 1150 C C . ASP A 1 150 ? 0.345 1.633 -14.099 1.00 86.19 150 ASP A C 1
ATOM 1152 O O . ASP A 1 150 ? 0.750 0.696 -13.408 1.00 86.19 150 ASP A O 1
ATOM 1156 N N . TRP A 1 151 ? -0.354 2.643 -13.577 1.00 86.38 151 TRP A N 1
ATOM 1157 C CA . TRP A 1 151 ? -0.819 2.667 -12.190 1.00 86.38 151 TRP A CA 1
ATOM 1158 C C . TRP A 1 151 ? -2.147 1.914 -12.047 1.00 86.38 151 TRP A C 1
ATOM 1160 O O . TRP A 1 151 ? -3.170 2.334 -12.589 1.00 86.38 151 TRP A O 1
ATOM 1170 N N . HIS A 1 152 ? -2.143 0.848 -11.251 1.00 81.94 152 HIS A N 1
ATOM 1171 C CA . HIS A 1 152 ? -3.293 -0.002 -10.942 1.00 81.94 152 HIS A CA 1
ATOM 1172 C C . HIS A 1 152 ? -3.882 0.375 -9.590 1.00 81.94 152 HIS A C 1
ATOM 1174 O O . HIS A 1 152 ? -3.178 0.359 -8.584 1.00 81.94 152 HIS A O 1
ATOM 1180 N N . TYR A 1 153 ? -5.174 0.690 -9.548 1.00 82.50 153 TYR A N 1
ATOM 1181 C CA . TYR A 1 153 ? -5.871 0.931 -8.288 1.00 82.50 153 TYR A CA 1
ATOM 1182 C C . TYR A 1 153 ? -6.218 -0.398 -7.612 1.00 82.50 153 TYR A C 1
ATOM 1184 O O . TYR A 1 153 ? -6.976 -1.191 -8.170 1.00 82.50 153 TYR A O 1
ATOM 1192 N N . LEU A 1 154 ? -5.695 -0.626 -6.408 1.00 77.44 154 LEU A N 1
ATOM 1193 C CA . LEU A 1 154 ? -6.067 -1.759 -5.564 1.00 77.44 154 LEU A CA 1
ATOM 1194 C C . LEU A 1 154 ? -6.911 -1.281 -4.385 1.00 77.44 154 LEU A C 1
ATOM 1196 O O . LEU A 1 154 ? -6.659 -0.217 -3.821 1.00 77.44 154 LEU A O 1
ATOM 1200 N N . TYR A 1 155 ? -7.887 -2.096 -3.988 1.00 84.31 155 TYR A N 1
ATOM 1201 C CA . TYR A 1 155 ? -8.809 -1.792 -2.897 1.00 84.31 155 TYR A CA 1
ATOM 1202 C C . TYR A 1 155 ? -9.212 -3.057 -2.136 1.00 84.31 155 TYR A C 1
ATOM 1204 O O . TYR A 1 155 ? -9.383 -4.125 -2.725 1.00 84.31 155 TYR A O 1
ATOM 1212 N N . THR A 1 156 ? -9.398 -2.934 -0.825 1.00 85.69 156 THR A N 1
ATOM 1213 C CA . THR A 1 156 ? -10.006 -3.966 0.016 1.00 85.69 156 THR A CA 1
ATOM 1214 C C . THR A 1 156 ? -10.746 -3.352 1.208 1.00 85.69 156 THR A C 1
ATOM 1216 O O . THR A 1 156 ? -10.485 -2.211 1.597 1.00 85.69 156 THR A O 1
ATOM 1219 N N . SER A 1 157 ? -11.678 -4.105 1.794 1.00 85.44 157 SER A N 1
ATOM 1220 C CA . SER A 1 157 ? -12.490 -3.674 2.934 1.00 85.44 157 SER A CA 1
ATOM 1221 C C . SER A 1 157 ? -12.760 -4.831 3.889 1.00 85.44 157 SER A C 1
ATOM 1223 O O . SER A 1 157 ? -13.011 -5.955 3.448 1.00 85.44 157 SER A O 1
ATOM 1225 N N . ALA A 1 158 ? -12.729 -4.553 5.192 1.00 87.31 158 ALA A N 1
ATOM 1226 C CA . ALA A 1 158 ? -13.012 -5.542 6.224 1.00 87.31 158 ALA A CA 1
ATOM 1227 C C . ALA A 1 158 ? -13.674 -4.919 7.457 1.00 87.31 158 ALA A C 1
ATOM 1229 O O . ALA A 1 158 ? -13.412 -3.774 7.821 1.00 87.31 158 ALA A O 1
ATOM 1230 N N . THR A 1 159 ? -14.509 -5.708 8.133 1.00 86.44 159 THR A N 1
ATOM 1231 C CA . THR A 1 159 ? -15.081 -5.356 9.440 1.00 86.44 159 THR A CA 1
ATOM 1232 C C . THR A 1 159 ? -14.282 -6.037 10.542 1.00 86.44 159 THR A C 1
ATOM 1234 O O . THR A 1 159 ? -14.064 -7.245 10.473 1.00 86.44 159 THR A O 1
ATOM 1237 N N . ALA A 1 160 ? -13.873 -5.280 11.558 1.00 90.38 160 ALA A N 1
ATOM 1238 C CA . ALA A 1 160 ? -13.143 -5.782 12.710 1.00 90.38 160 ALA A CA 1
ATOM 1239 C C . ALA A 1 160 ? -13.962 -6.878 13.423 1.00 90.38 160 ALA A C 1
ATOM 1241 O O . ALA A 1 160 ? -15.079 -6.603 13.881 1.00 90.38 160 ALA A O 1
ATOM 1242 N N . PRO A 1 161 ? -13.453 -8.121 13.512 1.00 90.38 161 PRO A N 1
ATOM 1243 C CA . PRO A 1 161 ? -14.162 -9.217 14.161 1.00 90.38 161 PRO A CA 1
ATOM 1244 C C . PRO A 1 161 ? -14.222 -9.030 15.684 1.00 90.38 161 PRO A C 1
ATOM 1246 O O . PRO A 1 161 ? -13.563 -8.163 16.262 1.00 90.38 161 PRO A O 1
ATOM 1249 N N . ALA A 1 162 ? -15.012 -9.872 16.358 1.00 90.88 162 ALA A N 1
ATOM 1250 C CA . ALA A 1 162 ? -15.031 -9.917 17.817 1.00 90.88 162 ALA A CA 1
ATOM 1251 C C . ALA A 1 162 ? -13.609 -10.101 18.379 1.00 90.88 162 ALA A C 1
ATOM 1253 O O . ALA A 1 162 ? -12.822 -10.880 17.843 1.00 90.88 162 ALA A O 1
ATOM 1254 N N . ASN A 1 163 ? -13.312 -9.401 19.476 1.00 94.44 163 ASN A N 1
ATOM 1255 C CA . ASN A 1 163 ? -12.013 -9.379 20.161 1.00 94.44 163 ASN A CA 1
ATOM 1256 C C . ASN A 1 163 ? -10.857 -8.705 19.397 1.00 94.44 163 ASN A C 1
ATOM 1258 O O . ASN A 1 163 ? -9.734 -8.730 19.895 1.00 94.44 163 ASN A O 1
ATOM 1262 N N . ALA A 1 164 ? -11.098 -8.088 18.235 1.00 95.25 164 ALA A N 1
ATOM 1263 C CA . ALA A 1 164 ? -10.077 -7.289 17.565 1.00 95.25 164 ALA A CA 1
ATOM 1264 C C . ALA A 1 164 ? -9.707 -6.060 18.410 1.00 95.25 164 ALA A C 1
ATOM 1266 O O . ALA A 1 164 ? -10.587 -5.305 18.827 1.00 95.25 164 ALA A O 1
ATOM 1267 N N . VAL A 1 165 ? -8.405 -5.865 18.633 1.00 94.06 165 VAL A N 1
ATOM 1268 C CA . VAL A 1 165 ? -7.845 -4.698 19.341 1.00 94.06 165 VAL A CA 1
ATOM 1269 C C . VAL A 1 165 ? -6.804 -3.947 18.512 1.00 94.06 165 VAL A C 1
ATOM 1271 O O . VAL A 1 165 ? -6.568 -2.767 18.756 1.00 94.06 165 VAL A O 1
ATOM 1274 N N . LYS A 1 166 ? -6.218 -4.594 17.494 1.00 95.06 166 LYS A N 1
ATOM 1275 C CA . LYS A 1 166 ? -5.356 -3.952 16.490 1.00 95.06 166 LYS A CA 1
ATOM 1276 C C . LYS A 1 166 ? -5.886 -4.155 15.080 1.00 95.06 166 LYS A C 1
ATOM 1278 O O . LYS A 1 166 ? -6.476 -5.193 14.775 1.00 95.06 166 LYS A O 1
ATOM 1283 N N . VAL A 1 167 ? -5.605 -3.185 14.217 1.00 95.06 167 VAL A N 1
ATOM 1284 C CA . VAL A 1 167 ? -5.800 -3.261 12.769 1.00 95.06 167 VAL A CA 1
ATOM 1285 C C . VAL A 1 167 ? -4.502 -2.899 12.053 1.00 95.06 167 VAL A C 1
ATOM 1287 O O . VAL A 1 167 ? -3.784 -1.994 12.478 1.00 95.06 167 VAL A O 1
ATOM 1290 N N . GLN A 1 168 ? -4.213 -3.587 10.952 1.00 96.62 168 GLN A N 1
ATOM 1291 C CA . GLN A 1 168 ? -3.112 -3.256 10.057 1.00 96.62 168 GLN A CA 1
ATOM 1292 C C . GLN A 1 168 ? -3.604 -3.107 8.617 1.00 96.62 168 GLN A C 1
ATOM 1294 O O . GLN A 1 168 ? -4.340 -3.961 8.122 1.00 96.62 168 GLN A O 1
ATOM 1299 N N . ALA A 1 169 ? -3.149 -2.051 7.942 1.00 93.12 169 ALA A N 1
ATOM 1300 C CA . ALA A 1 169 ? -3.277 -1.867 6.497 1.00 93.12 169 ALA A CA 1
ATOM 1301 C C . ALA A 1 169 ? -1.933 -2.211 5.852 1.00 93.12 169 ALA A C 1
ATOM 1303 O O . ALA A 1 169 ? -0.931 -1.555 6.135 1.00 93.12 169 ALA A O 1
ATOM 1304 N N . VAL A 1 170 ? -1.890 -3.264 5.037 1.00 97.06 170 VAL A N 1
ATOM 1305 C CA . VAL A 1 170 ? -0.648 -3.926 4.615 1.00 97.06 170 VAL A CA 1
ATOM 1306 C C . VAL A 1 170 ? -0.511 -3.903 3.099 1.00 97.06 170 VAL A C 1
ATOM 1308 O O . VAL A 1 170 ? -1.379 -4.400 2.390 1.00 97.06 170 VAL A O 1
ATOM 1311 N N . ILE A 1 171 ? 0.614 -3.397 2.606 1.00 97.75 171 ILE A N 1
ATOM 1312 C CA . ILE A 1 171 ? 1.098 -3.617 1.241 1.00 97.75 171 ILE A CA 1
ATOM 1313 C C . ILE A 1 171 ? 1.993 -4.853 1.265 1.00 97.75 171 ILE A C 1
ATOM 1315 O O . ILE A 1 171 ? 2.938 -4.919 2.055 1.00 97.75 171 ILE A O 1
ATOM 1319 N N . VAL A 1 172 ? 1.715 -5.831 0.405 1.00 97.50 172 VAL A N 1
ATOM 1320 C CA . VAL A 1 172 ? 2.475 -7.081 0.333 1.00 97.50 172 VAL A CA 1
ATOM 1321 C C . VAL A 1 172 ? 3.115 -7.223 -1.037 1.00 97.50 172 VAL A C 1
ATOM 1323 O O . VAL A 1 172 ? 2.429 -7.183 -2.053 1.00 97.50 172 VAL A O 1
ATOM 1326 N N . HIS A 1 173 ? 4.425 -7.459 -1.053 1.00 98.00 173 HIS A N 1
ATOM 1327 C CA . HIS A 1 173 ? 5.116 -8.070 -2.185 1.00 98.00 173 HIS A CA 1
ATOM 1328 C C . HIS A 1 173 ? 5.388 -9.535 -1.850 1.00 98.00 173 HIS A C 1
ATOM 1330 O O . HIS A 1 173 ? 5.863 -9.826 -0.754 1.00 98.00 173 HIS A O 1
ATOM 1336 N N . SER A 1 174 ? 5.130 -10.456 -2.769 1.00 97.44 174 SER A N 1
ATOM 1337 C CA . SER A 1 174 ? 5.504 -11.860 -2.645 1.00 97.44 174 SER A CA 1
ATOM 1338 C C . SER A 1 174 ? 6.381 -12.279 -3.805 1.00 97.44 174 SER A C 1
ATOM 1340 O O . SER A 1 174 ? 6.092 -11.974 -4.957 1.00 97.44 174 SER A O 1
ATOM 1342 N N . GLN A 1 175 ? 7.444 -13.001 -3.481 1.00 96.06 175 GLN A N 1
ATOM 1343 C CA . GLN A 1 175 ? 8.359 -13.579 -4.444 1.00 96.06 175 GLN A CA 1
ATOM 1344 C C . GLN A 1 175 ? 8.321 -15.095 -4.321 1.00 96.06 175 GLN A C 1
ATOM 1346 O O . GLN A 1 175 ? 8.499 -15.642 -3.231 1.00 96.06 175 GLN A O 1
ATOM 1351 N N . LYS A 1 176 ? 8.168 -15.760 -5.464 1.00 97.19 176 LYS A N 1
ATOM 1352 C CA . LYS A 1 176 ? 8.338 -17.204 -5.594 1.00 97.19 176 LYS A CA 1
ATOM 1353 C C . LYS A 1 176 ? 9.783 -17.530 -5.968 1.00 97.19 176 LYS A C 1
ATOM 1355 O O . LYS A 1 176 ? 10.239 -17.124 -7.034 1.00 97.19 176 LYS A O 1
ATOM 1360 N N . GLY A 1 177 ? 10.519 -18.259 -5.138 1.00 95.69 177 GLY A N 1
ATOM 1361 C CA . GLY A 1 177 ? 11.931 -18.580 -5.376 1.00 95.69 177 GLY A CA 1
ATOM 1362 C C . GLY A 1 177 ? 12.797 -17.357 -5.731 1.00 95.69 177 GLY A C 1
ATOM 1363 O O . GLY A 1 177 ? 12.982 -16.462 -4.912 1.00 95.69 177 GLY A O 1
ATOM 1364 N N . TYR A 1 178 ? 13.330 -17.320 -6.959 1.00 94.75 178 TYR A N 1
ATOM 1365 C CA . TYR A 1 178 ? 14.132 -16.207 -7.507 1.00 94.75 178 TYR A CA 1
ATOM 1366 C C . TYR A 1 178 ? 13.365 -15.323 -8.502 1.00 94.75 178 TYR A C 1
ATOM 1368 O O . TYR A 1 178 ? 13.974 -14.614 -9.302 1.00 94.75 178 TYR A O 1
ATOM 1376 N N . SER A 1 179 ? 12.037 -15.392 -8.496 1.00 95.81 179 SER A N 1
ATOM 1377 C CA . SER A 1 179 ? 11.201 -14.631 -9.425 1.00 95.81 179 SER A CA 1
ATOM 1378 C C . SER A 1 179 ? 11.446 -13.132 -9.280 1.00 95.81 179 SER A C 1
ATOM 1380 O O . SER A 1 179 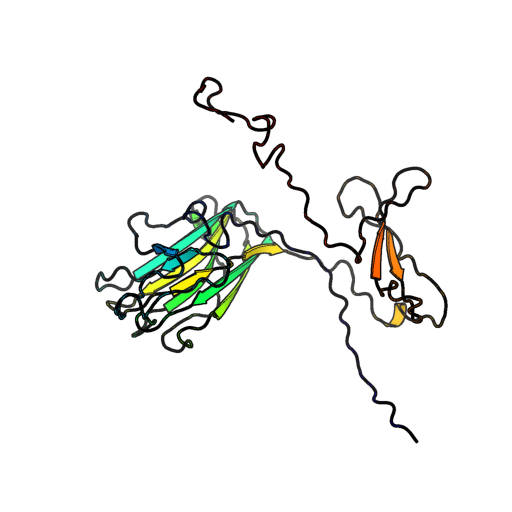? 11.548 -12.613 -8.170 1.00 95.81 179 SER A O 1
ATOM 1382 N N . GLY A 1 180 ? 11.594 -12.437 -10.404 1.00 92.25 180 GLY A N 1
ATOM 1383 C CA . GLY A 1 180 ? 11.981 -11.029 -10.408 1.00 92.25 180 GLY A CA 1
ATOM 1384 C C . GLY A 1 180 ? 10.807 -10.064 -10.263 1.00 92.25 180 GLY A C 1
ATOM 1385 O O . GLY A 1 180 ? 9.644 -10.467 -10.179 1.00 92.25 180 GLY A O 1
ATOM 1386 N N . GLY A 1 181 ? 11.148 -8.779 -10.295 1.00 96.38 181 GLY A N 1
ATOM 1387 C CA . GLY A 1 181 ? 10.199 -7.684 -10.387 1.00 96.38 181 GLY A CA 1
ATOM 1388 C C . GLY A 1 181 ? 10.050 -6.869 -9.115 1.00 96.38 181 GLY A C 1
ATOM 1389 O O . GLY A 1 181 ? 10.332 -7.320 -8.000 1.00 96.38 181 GLY A O 1
ATOM 1390 N N . SER A 1 182 ? 9.546 -5.657 -9.298 1.00 97.50 182 SER A N 1
ATOM 1391 C CA . SER A 1 182 ? 9.195 -4.752 -8.216 1.00 97.50 182 SER A CA 1
ATOM 1392 C C . SER A 1 182 ? 7.860 -4.066 -8.468 1.00 97.50 182 SER A C 1
ATOM 1394 O O . SER A 1 182 ? 7.292 -4.107 -9.568 1.00 97.50 182 SER A O 1
ATOM 1396 N N . VAL A 1 183 ? 7.340 -3.461 -7.403 1.00 98.31 183 VAL A N 1
ATOM 1397 C CA . VAL A 1 183 ? 6.150 -2.616 -7.463 1.00 98.31 183 VAL A CA 1
ATOM 1398 C C . VAL A 1 183 ? 6.428 -1.305 -6.746 1.00 98.31 183 VAL A C 1
ATOM 1400 O O . VAL A 1 183 ? 7.010 -1.293 -5.659 1.00 98.31 183 VAL A O 1
ATOM 1403 N N . TYR A 1 184 ? 6.005 -0.220 -7.379 1.00 97.88 184 TYR A N 1
ATOM 1404 C CA . TYR A 1 184 ? 6.004 1.136 -6.859 1.00 97.88 184 TYR A CA 1
ATOM 1405 C C . TYR A 1 184 ? 4.589 1.483 -6.390 1.00 97.88 184 TYR A C 1
ATOM 1407 O O . TYR A 1 184 ? 3.622 1.131 -7.064 1.00 97.88 184 TYR A O 1
ATOM 1415 N N . TRP A 1 185 ? 4.465 2.134 -5.239 1.00 95.81 185 TRP A N 1
ATOM 1416 C CA . TRP A 1 185 ? 3.204 2.373 -4.546 1.00 95.81 185 TRP A CA 1
ATOM 1417 C C . TRP A 1 185 ? 3.045 3.839 -4.186 1.00 95.81 185 TRP A C 1
ATOM 1419 O O . TRP A 1 185 ? 3.986 4.443 -3.671 1.00 95.81 185 TRP A O 1
ATOM 1429 N N . GLU A 1 186 ? 1.840 4.364 -4.386 1.00 82.62 186 GLU A N 1
ATOM 1430 C CA . GLU A 1 186 ? 1.468 5.742 -4.062 1.00 82.62 186 GLU A CA 1
ATOM 1431 C C . GLU A 1 186 ? -0.019 5.880 -3.715 1.00 82.62 186 GLU A C 1
ATOM 1433 O O . GLU A 1 186 ? -0.816 4.961 -3.930 1.00 82.62 186 GLU A O 1
ATOM 1438 N N . ASP A 1 187 ? -0.379 7.049 -3.177 1.00 78.06 187 ASP A N 1
ATOM 1439 C CA . ASP A 1 187 ? -1.747 7.434 -2.810 1.00 78.06 187 ASP A CA 1
ATOM 1440 C C . ASP A 1 187 ? -2.451 6.401 -1.920 1.00 78.06 187 ASP A C 1
ATOM 1442 O O . ASP A 1 187 ? -3.604 6.015 -2.148 1.00 78.06 187 ASP A O 1
ATOM 1446 N N . ALA A 1 188 ? -1.751 5.930 -0.888 1.00 78.62 188 ALA A N 1
ATOM 1447 C CA . ALA A 1 188 ? -2.346 5.043 0.088 1.00 78.62 188 ALA A CA 1
ATOM 1448 C C . ALA A 1 188 ? -3.459 5.766 0.852 1.00 78.62 188 ALA A C 1
ATOM 1450 O O . ALA A 1 188 ? -3.318 6.895 1.319 1.00 78.62 188 ALA A O 1
ATOM 1451 N N . TYR A 1 189 ? -4.587 5.099 1.016 1.00 75.31 189 TYR A N 1
ATOM 1452 C CA . TYR A 1 189 ? -5.761 5.678 1.635 1.00 75.31 189 TYR A CA 1
ATOM 1453 C C . TYR A 1 189 ? -6.407 4.637 2.530 1.00 75.31 189 TYR A C 1
ATOM 1455 O O . TYR A 1 189 ? -6.918 3.626 2.047 1.00 75.31 189 TYR A O 1
ATOM 1463 N N . PHE A 1 190 ? -6.337 4.864 3.840 1.00 79.00 190 PHE A N 1
ATOM 1464 C CA . PHE A 1 190 ? -6.914 3.983 4.845 1.00 79.00 190 PHE A CA 1
ATOM 1465 C C . PHE A 1 190 ? -7.931 4.746 5.669 1.00 79.00 190 PHE A C 1
ATOM 1467 O O . PHE A 1 190 ? -7.688 5.873 6.093 1.00 79.00 190 PHE A O 1
ATOM 1474 N N . THR A 1 191 ? -9.091 4.142 5.868 1.00 71.81 191 THR A N 1
ATOM 1475 C CA . THR A 1 191 ? -10.263 4.849 6.370 1.00 71.81 191 THR A CA 1
ATOM 1476 C C . THR A 1 191 ? -11.101 3.970 7.267 1.00 71.81 191 THR A C 1
ATOM 1478 O O . THR A 1 191 ? -11.149 2.757 7.071 1.00 71.81 191 THR A O 1
ATOM 1481 N N . MET A 1 192 ? -11.810 4.595 8.204 1.00 67.62 192 MET A N 1
ATOM 1482 C CA . MET A 1 192 ? -12.882 3.967 8.968 1.00 67.62 192 MET A CA 1
ATOM 1483 C C . MET A 1 192 ? -14.203 4.506 8.443 1.00 67.62 192 MET A C 1
ATOM 1485 O O . MET A 1 192 ? -14.452 5.688 8.620 1.00 67.62 192 MET A O 1
ATOM 1489 N N . ASN A 1 193 ? -15.041 3.681 7.819 1.00 55.53 193 ASN A N 1
ATOM 1490 C CA . ASN A 1 193 ? -16.414 4.072 7.491 1.00 55.53 193 ASN A CA 1
ATOM 1491 C C . ASN A 1 193 ? -17.332 2.852 7.571 1.00 55.53 193 ASN A C 1
ATOM 1493 O O . ASN A 1 193 ? -17.481 2.094 6.613 1.00 55.53 193 ASN A O 1
ATOM 1497 N N . HIS A 1 194 ? -17.973 2.709 8.726 1.00 38.44 194 HIS A N 1
ATOM 1498 C CA . HIS A 1 194 ? -19.326 2.181 8.811 1.00 38.44 194 HIS A CA 1
ATOM 1499 C C . HIS A 1 194 ? -20.252 3.388 8.628 1.00 38.44 194 HIS A C 1
ATOM 1501 O O . HIS A 1 194 ? -20.153 4.351 9.387 1.00 38.44 194 HIS A O 1
ATOM 1507 N N . PHE A 1 195 ? -21.134 3.351 7.633 1.00 38.22 195 PHE A N 1
ATOM 1508 C CA . PHE A 1 195 ? -22.278 4.254 7.594 1.00 38.22 195 PHE A CA 1
ATOM 1509 C C . PHE A 1 195 ? -23.526 3.434 7.890 1.00 38.22 195 PHE A C 1
ATOM 1511 O O . PHE A 1 195 ? -23.862 2.528 7.125 1.00 38.22 195 PHE A O 1
ATOM 1518 N N . THR A 1 196 ? -24.230 3.758 8.973 1.00 34.16 196 THR A N 1
ATOM 1519 C CA . THR A 1 196 ? -25.653 3.433 9.054 1.00 34.16 196 THR A CA 1
ATOM 1520 C C . THR A 1 196 ? -26.350 4.372 8.085 1.00 34.16 196 THR A C 1
ATOM 1522 O O . THR A 1 196 ? -26.293 5.589 8.248 1.00 34.16 196 THR A O 1
ATOM 1525 N N . GLU A 1 197 ? -26.989 3.833 7.056 1.00 32.19 197 GLU A N 1
ATOM 1526 C CA . GLU A 1 197 ? -27.926 4.602 6.246 1.00 32.19 197 GLU A CA 1
ATOM 1527 C C . GLU A 1 197 ? -28.998 5.206 7.171 1.00 32.19 197 GLU A C 1
ATOM 1529 O O . GLU A 1 197 ? -29.819 4.481 7.729 1.00 32.19 197 GLU A O 1
ATOM 1534 N N . LEU A 1 198 ? -28.962 6.526 7.388 1.00 32.12 198 LEU A N 1
ATOM 1535 C CA . LEU A 1 198 ? -29.891 7.190 8.311 1.00 32.12 198 LEU A CA 1
ATOM 1536 C C . LEU A 1 198 ? -31.317 7.278 7.729 1.00 32.12 198 LEU A C 1
ATOM 1538 O O . LEU A 1 198 ? -32.271 7.284 8.503 1.00 32.12 198 LEU A O 1
ATOM 1542 N N . ALA A 1 199 ? -31.480 7.297 6.393 1.00 31.61 199 ALA A N 1
ATOM 1543 C CA . ALA A 1 199 ? -32.757 7.103 5.686 1.00 31.61 199 ALA A CA 1
ATOM 1544 C C . ALA A 1 199 ? -32.601 7.065 4.146 1.00 31.61 199 ALA A C 1
ATOM 1546 O O . ALA A 1 199 ? -31.894 7.893 3.573 1.00 31.61 199 ALA A O 1
ATOM 1547 N N . VAL A 1 200 ? -33.389 6.221 3.459 1.00 33.56 200 VAL A N 1
ATOM 1548 C CA . VAL A 1 200 ? -33.690 6.361 2.016 1.00 33.56 200 VAL A CA 1
ATOM 1549 C C . VAL A 1 200 ? -34.822 7.379 1.840 1.00 33.56 200 VAL A C 1
ATOM 1551 O O . VAL A 1 200 ? -35.982 7.080 2.138 1.00 33.56 200 VAL A O 1
ATOM 1554 N N . VAL A 1 201 ? -34.548 8.561 1.282 1.00 34.31 201 VAL A N 1
ATOM 1555 C CA . VAL A 1 201 ? -35.619 9.468 0.831 1.00 34.31 201 VAL A CA 1
ATOM 1556 C C . VAL A 1 201 ? -35.989 9.119 -0.610 1.00 34.31 201 VAL A C 1
ATOM 1558 O O . VAL A 1 201 ? -35.296 9.475 -1.559 1.00 34.31 201 VAL A O 1
ATOM 1561 N N . SER A 1 202 ? -37.098 8.399 -0.795 1.00 33.34 202 SER A N 1
ATOM 1562 C CA . SER A 1 202 ? -37.591 8.088 -2.142 1.00 33.34 202 SER A CA 1
ATOM 1563 C C . SER A 1 202 ? -38.126 9.341 -2.856 1.00 33.34 202 SER A C 1
ATOM 1565 O O . SER A 1 202 ? -38.797 10.191 -2.263 1.00 33.34 202 SER A O 1
ATOM 1567 N N . SER A 1 203 ? -37.882 9.428 -4.169 1.00 38.00 203 SER A N 1
ATOM 1568 C CA . SER A 1 203 ? -38.244 10.555 -5.051 1.00 38.00 203 SER A CA 1
ATOM 1569 C C . SER A 1 203 ? -39.723 10.963 -5.015 1.00 38.00 203 SER A C 1
ATOM 1571 O O . SER A 1 203 ? -40.068 12.089 -5.374 1.00 38.00 203 SER A O 1
ATOM 1573 N N . LYS A 1 204 ? -40.611 10.087 -4.530 1.00 34.72 204 LYS A N 1
ATOM 1574 C CA . LYS A 1 204 ? -42.046 10.360 -4.390 1.00 34.72 204 LYS A CA 1
ATOM 1575 C C . LYS A 1 204 ? -42.358 11.450 -3.351 1.00 34.72 204 LYS A C 1
ATOM 1577 O O . LYS A 1 204 ? -43.408 12.074 -3.452 1.00 34.72 204 LYS A O 1
ATOM 1582 N N . HIS A 1 205 ? -41.459 11.709 -2.398 1.00 37.16 205 HIS A N 1
ATOM 1583 C CA . HIS A 1 205 ? -41.618 12.764 -1.383 1.00 37.16 205 HIS A CA 1
ATOM 1584 C C . HIS A 1 205 ? -40.937 14.093 -1.771 1.00 37.16 205 HIS A C 1
ATOM 1586 O O . HIS A 1 205 ? -41.147 15.106 -1.110 1.00 37.16 205 HIS A O 1
ATOM 1592 N N . LEU A 1 206 ? -40.157 14.112 -2.860 1.00 39.75 206 LEU A N 1
ATOM 1593 C CA . LEU A 1 206 ? -39.392 15.280 -3.321 1.00 39.75 206 LEU A CA 1
ATOM 1594 C C . LEU A 1 206 ? -40.124 16.114 -4.386 1.00 39.75 206 LEU A C 1
ATOM 1596 O O . LEU A 1 206 ? -39.696 17.227 -4.698 1.00 39.75 206 LEU A O 1
ATOM 1600 N N . TRP A 1 207 ? -41.257 15.636 -4.913 1.00 38.28 207 TRP A N 1
ATOM 1601 C CA . TRP A 1 207 ? -42.024 16.381 -5.908 1.00 38.28 207 TRP A CA 1
ATOM 1602 C C . TRP A 1 207 ? -43.006 17.361 -5.262 1.00 38.28 207 TRP A C 1
ATOM 1604 O O . TRP A 1 207 ? -44.039 16.982 -4.717 1.00 38.28 207 TRP A O 1
ATOM 1614 N N . SER A 1 208 ? -42.761 18.651 -5.451 1.00 37.47 208 SER A N 1
ATOM 1615 C CA . SER A 1 208 ? -43.852 19.603 -5.632 1.00 37.47 208 SER A CA 1
ATOM 1616 C C . SER A 1 208 ? -43.484 20.468 -6.809 1.00 37.47 208 SER A C 1
ATOM 1618 O O . SER A 1 208 ? -42.335 20.885 -6.934 1.00 37.47 208 SER A O 1
ATOM 1620 N N . GLY A 1 209 ? -44.470 20.737 -7.653 1.00 42.03 209 GLY A N 1
ATOM 1621 C CA . GLY A 1 209 ? -44.341 21.725 -8.705 1.00 42.03 209 GLY A CA 1
ATOM 1622 C C . GLY A 1 209 ? -43.892 23.098 -8.196 1.00 42.03 209 GLY A C 1
ATOM 1623 O O . GLY A 1 209 ? -43.744 23.343 -6.997 1.00 42.03 209 GLY A O 1
ATOM 1624 N N . SER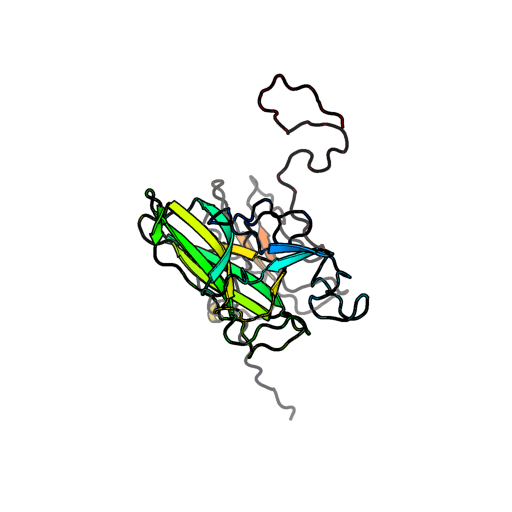 A 1 210 ? -43.663 23.955 -9.186 1.00 37.00 210 SER A N 1
ATOM 1625 C CA . SER A 1 210 ? -43.103 25.304 -9.135 1.00 37.00 210 SER A CA 1
ATOM 1626 C C . SER A 1 210 ? -43.258 26.049 -7.805 1.00 37.00 210 SER A C 1
ATOM 1628 O O . SER A 1 210 ? -44.373 26.391 -7.416 1.00 37.00 210 SER A O 1
ATOM 1630 N N . GLY A 1 211 ? -42.117 26.421 -7.213 1.00 43.38 211 GLY A N 1
ATOM 1631 C CA . GLY A 1 211 ? -42.015 27.689 -6.492 1.00 43.38 211 GLY A CA 1
ATOM 1632 C C . GLY A 1 211 ? -41.768 27.671 -4.987 1.00 43.38 211 GLY A C 1
ATOM 1633 O O . GLY A 1 211 ? -42.113 28.669 -4.369 1.00 43.38 211 GLY A O 1
ATOM 1634 N N . HIS A 1 212 ? -41.179 26.639 -4.369 1.00 39.19 212 HIS A N 1
ATOM 1635 C CA . HIS A 1 212 ? -40.968 26.669 -2.912 1.00 39.19 212 HIS A CA 1
ATOM 1636 C C . HIS A 1 212 ? -39.658 26.019 -2.450 1.00 39.19 212 HIS A C 1
ATOM 1638 O O . HIS A 1 212 ? -39.359 24.881 -2.810 1.00 39.19 212 HIS A O 1
ATOM 1644 N N . ALA A 1 213 ? -38.920 26.745 -1.601 1.00 38.81 213 ALA A N 1
ATOM 1645 C CA . ALA A 1 213 ? -37.887 26.192 -0.731 1.00 38.81 213 ALA A CA 1
ATOM 1646 C C . ALA A 1 213 ? -38.507 25.138 0.202 1.00 38.81 213 ALA A C 1
ATOM 1648 O O . ALA A 1 213 ? -39.613 25.337 0.714 1.00 38.81 213 ALA A O 1
ATOM 1649 N N . ARG A 1 214 ? -37.800 24.027 0.437 1.00 50.66 214 ARG A N 1
ATOM 1650 C CA . ARG A 1 214 ? -38.167 23.042 1.461 1.00 50.66 214 ARG A CA 1
ATOM 1651 C C . ARG A 1 214 ? -37.028 22.870 2.459 1.00 50.66 214 ARG A C 1
ATOM 1653 O O . ARG A 1 214 ? -35.966 22.360 2.105 1.00 50.66 214 ARG A O 1
ATOM 1660 N N . GLY A 1 215 ? -37.291 23.256 3.707 1.00 41.69 215 GLY A N 1
ATOM 1661 C CA . GLY A 1 215 ? -36.548 22.763 4.861 1.00 41.69 215 GLY A CA 1
ATOM 1662 C C . GLY A 1 215 ? -37.007 21.348 5.207 1.00 41.69 215 GLY A C 1
ATOM 1663 O O . GLY A 1 215 ? -38.207 21.064 5.208 1.00 41.69 215 GLY A O 1
ATOM 1664 N N . VAL A 1 216 ? -36.051 20.457 5.443 1.00 44.12 216 VAL A N 1
ATOM 1665 C CA . VAL A 1 216 ? -36.277 19.115 5.984 1.00 44.12 216 VAL A CA 1
ATOM 1666 C C . VAL A 1 216 ? -36.211 19.217 7.508 1.00 44.12 216 VAL A C 1
ATOM 1668 O O . VAL A 1 216 ? -35.395 19.963 8.045 1.00 44.12 216 VAL A O 1
ATOM 1671 N N . ALA A 1 217 ? -37.115 18.518 8.198 1.00 41.28 217 ALA A N 1
ATOM 1672 C CA . ALA A 1 217 ? -37.205 18.542 9.653 1.00 41.28 217 ALA A CA 1
ATOM 1673 C C . ALA A 1 217 ? -35.891 18.099 10.319 1.00 41.28 217 ALA A C 1
ATOM 1675 O O . ALA A 1 217 ? -35.319 17.072 9.953 1.00 41.28 217 ALA A O 1
ATOM 1676 N N . ALA A 1 218 ? -35.489 18.896 11.311 1.00 48.88 218 ALA A N 1
ATOM 1677 C CA . ALA A 1 218 ? -34.475 18.611 12.313 1.00 48.88 218 ALA A CA 1
ATOM 1678 C C . ALA A 1 218 ? -34.887 17.420 13.187 1.00 48.88 218 ALA A C 1
ATOM 1680 O O . ALA A 1 218 ? -36.085 17.180 13.379 1.00 48.88 218 ALA A O 1
ATOM 1681 N N . GLY A 1 219 ? -33.920 16.693 13.747 1.00 42.16 219 GLY A N 1
ATOM 1682 C CA . GLY A 1 219 ? -34.287 15.654 14.710 1.00 42.16 219 GLY A CA 1
ATOM 1683 C C . GLY A 1 219 ? -33.172 14.880 15.394 1.00 42.16 219 GLY A C 1
ATOM 1684 O O . GLY A 1 219 ? -33.457 14.207 16.381 1.00 42.16 219 GLY A O 1
ATOM 1685 N N . THR A 1 220 ? -31.929 14.967 14.940 1.00 49.97 220 THR A N 1
ATOM 1686 C CA . THR A 1 220 ? -30.804 14.315 15.616 1.00 49.97 220 THR A CA 1
ATOM 1687 C C . THR A 1 220 ? -29.624 15.247 15.608 1.00 49.97 220 THR A C 1
ATOM 1689 O O . THR A 1 220 ? -29.293 15.727 14.536 1.00 49.97 220 THR A O 1
ATOM 1692 N N . ASP A 1 221 ? -29.057 15.439 16.790 1.00 55.56 221 ASP A N 1
ATOM 1693 C CA . ASP A 1 221 ? -27.758 16.042 17.063 1.00 55.56 221 ASP A CA 1
ATOM 1694 C C . ASP A 1 221 ? -26.666 15.238 16.348 1.00 55.56 221 ASP A C 1
ATOM 1696 O O . ASP A 1 221 ? -26.301 14.142 16.788 1.00 55.56 221 ASP A O 1
ATOM 1700 N N . VAL A 1 222 ? -26.276 15.700 15.159 1.00 49.28 222 VAL A N 1
ATOM 1701 C CA . VAL A 1 222 ? -25.368 14.974 14.262 1.00 49.28 222 VAL A CA 1
ATOM 1702 C C . VAL A 1 222 ? -23.929 15.051 14.769 1.00 49.28 222 VAL A C 1
ATOM 1704 O O . VAL A 1 222 ? -23.175 14.097 14.556 1.00 49.28 222 VAL A O 1
ATOM 1707 N N . ASP A 1 223 ? -23.543 16.136 15.441 1.00 48.84 223 ASP A N 1
ATOM 1708 C CA . ASP A 1 223 ? -22.183 16.332 15.955 1.00 48.84 223 ASP A CA 1
ATOM 1709 C C . ASP A 1 223 ? -22.007 16.041 17.460 1.00 48.84 223 ASP A C 1
ATOM 1711 O O . ASP A 1 223 ? -20.873 15.899 17.929 1.00 48.84 223 ASP A O 1
ATOM 1715 N N . GLY A 1 224 ? -23.103 15.821 18.189 1.00 42.03 224 GLY A N 1
ATOM 1716 C CA . GLY A 1 224 ? -23.099 15.397 19.588 1.00 42.03 224 GLY A CA 1
ATOM 1717 C C . GLY A 1 224 ? -23.000 16.549 20.590 1.00 42.03 224 GLY A C 1
ATOM 1718 O O . GLY A 1 224 ? -22.616 16.312 21.743 1.00 42.03 224 GLY A O 1
ATOM 1719 N N . ASP A 1 225 ? -23.289 17.784 20.174 1.00 52.78 225 ASP A N 1
ATOM 1720 C CA . ASP A 1 225 ? -23.185 18.991 20.996 1.00 52.78 225 ASP A CA 1
ATOM 1721 C C . ASP A 1 225 ? -24.478 19.363 21.755 1.00 52.78 225 ASP A C 1
ATOM 1723 O O . ASP A 1 225 ? -24.505 20.299 22.567 1.00 52.78 225 ASP A O 1
ATOM 1727 N N . GLY A 1 226 ? -25.545 18.596 21.542 1.00 46.25 226 GLY A N 1
ATOM 1728 C CA . GLY A 1 226 ? -26.864 18.759 22.138 1.00 46.25 226 GLY A CA 1
ATOM 1729 C C . GLY A 1 226 ? -27.826 19.646 21.343 1.00 46.25 226 GLY A C 1
ATOM 1730 O O . GLY A 1 226 ? -28.934 19.903 21.836 1.00 46.25 226 GLY A O 1
ATOM 1731 N N . LYS A 1 227 ? -27.453 20.129 20.152 1.00 52.28 227 LYS A N 1
ATOM 1732 C CA . LYS A 1 227 ? -28.313 20.925 19.261 1.00 52.28 227 LYS A CA 1
ATOM 1733 C C . LYS A 1 227 ? -28.846 20.073 18.107 1.00 52.28 227 LYS A C 1
ATOM 1735 O O . LYS A 1 227 ? -28.537 18.904 17.984 1.00 52.28 227 LYS A O 1
ATOM 1740 N N . GLN A 1 228 ? -29.779 20.613 17.324 1.00 52.31 228 GLN A N 1
ATOM 1741 C CA . GLN A 1 228 ? -30.354 19.900 16.178 1.00 52.31 228 GLN A CA 1
ATOM 1742 C C . GLN A 1 228 ? -30.020 20.643 14.890 1.00 52.31 228 GLN A C 1
ATOM 1744 O O . GLN A 1 228 ? -30.184 21.863 14.813 1.00 52.31 228 GLN A O 1
ATOM 1749 N N . GLU A 1 229 ? -29.630 19.901 13.862 1.00 56.09 229 GLU A N 1
ATOM 1750 C CA . GLU A 1 229 ? -29.297 20.437 12.550 1.00 56.09 229 GLU A CA 1
ATOM 1751 C C . GLU A 1 229 ? -30.503 20.411 11.606 1.00 56.09 229 GLU A C 1
ATOM 1753 O O . GLU A 1 229 ? -31.329 19.492 11.610 1.00 56.09 229 GLU A O 1
ATOM 1758 N N . VAL A 1 230 ? -30.589 21.435 10.754 1.00 51.34 230 VAL A N 1
ATOM 1759 C CA . VAL A 1 230 ? -31.603 21.556 9.702 1.00 51.34 230 VAL A CA 1
ATOM 1760 C C . VAL A 1 230 ? -30.920 21.464 8.345 1.00 51.34 230 VAL A C 1
ATOM 1762 O O . VAL A 1 230 ? -30.005 22.228 8.034 1.00 51.34 230 VAL A O 1
ATOM 1765 N N . TRP A 1 231 ? -31.434 20.579 7.492 1.00 52.25 231 TRP A N 1
ATOM 1766 C CA . TRP A 1 231 ? -30.995 20.454 6.105 1.00 52.25 231 TRP A CA 1
ATOM 1767 C C . TRP A 1 231 ? -32.034 21.075 5.183 1.00 52.25 231 TRP A C 1
ATOM 1769 O O . TRP A 1 231 ? -33.220 20.741 5.241 1.00 52.25 231 TRP A O 1
ATOM 1779 N N . THR A 1 232 ? -31.608 21.973 4.301 1.00 50.03 232 THR A N 1
ATOM 1780 C CA . THR A 1 232 ? -32.489 22.516 3.264 1.00 50.03 232 THR A CA 1
ATOM 1781 C C . THR A 1 232 ? -31.898 22.247 1.893 1.00 50.03 232 THR A C 1
ATOM 1783 O O . THR A 1 232 ? -30.682 22.263 1.700 1.00 50.03 232 THR A O 1
ATOM 1786 N N . THR A 1 233 ? -32.773 21.992 0.929 1.00 48.84 233 THR A N 1
ATOM 1787 C CA . THR A 1 233 ? -32.380 21.912 -0.478 1.00 48.84 233 THR A CA 1
ATOM 1788 C C . THR A 1 233 ? -33.045 23.059 -1.212 1.00 48.84 233 THR A C 1
ATOM 1790 O O . THR A 1 233 ? -34.213 23.375 -0.950 1.00 48.84 233 THR A O 1
ATOM 1793 N N . HIS A 1 234 ? -32.322 23.681 -2.140 1.00 46.56 234 HIS A N 1
ATOM 1794 C CA . HIS A 1 234 ? -32.941 24.584 -3.101 1.00 46.56 234 HIS A CA 1
ATOM 1795 C C . HIS A 1 234 ? -32.810 24.049 -4.518 1.00 46.56 234 HIS A C 1
ATOM 1797 O O . HIS A 1 234 ? -31.873 23.334 -4.864 1.00 46.56 234 HIS A O 1
ATOM 1803 N N . TYR A 1 235 ? -33.775 24.420 -5.349 1.00 42.19 235 TYR A N 1
ATOM 1804 C CA . TYR A 1 235 ? -33.759 24.183 -6.784 1.00 42.19 235 TYR A CA 1
ATOM 1805 C C . TYR A 1 235 ? -34.110 25.508 -7.457 1.00 42.19 235 TYR A C 1
ATOM 1807 O O . TYR A 1 235 ? -35.242 25.978 -7.339 1.00 42.19 235 TYR A O 1
ATOM 1815 N N . PHE A 1 236 ? -33.151 26.115 -8.156 1.00 49.88 236 PHE A N 1
ATOM 1816 C CA . PHE A 1 236 ? -33.405 27.263 -9.024 1.00 49.88 236 PHE A CA 1
ATOM 1817 C C . PHE A 1 236 ? -33.317 26.812 -10.480 1.00 49.88 236 PHE A C 1
ATOM 1819 O O . PHE A 1 236 ? -32.308 26.255 -10.902 1.00 49.88 236 PHE A O 1
ATOM 1826 N N . THR A 1 237 ? -34.373 27.049 -11.259 1.00 45.75 237 THR A N 1
ATOM 1827 C CA . THR A 1 237 ? -34.373 26.781 -12.709 1.00 45.75 237 THR A CA 1
ATOM 1828 C C . THR A 1 237 ? -33.819 27.949 -13.523 1.00 45.75 237 THR A C 1
ATOM 1830 O O . THR A 1 237 ? -33.376 27.748 -14.650 1.00 45.75 237 THR A O 1
ATOM 1833 N N . ASP A 1 238 ? -33.803 29.156 -12.950 1.00 48.31 238 ASP A N 1
ATOM 1834 C CA . ASP A 1 238 ? -33.464 30.383 -13.666 1.00 48.31 238 ASP A CA 1
ATOM 1835 C C . ASP A 1 238 ? -32.143 30.952 -13.149 1.00 48.31 238 ASP A C 1
ATOM 1837 O O . ASP A 1 238 ? -32.075 31.652 -12.137 1.00 48.31 238 ASP A O 1
ATOM 1841 N N . ASN A 1 239 ? -31.073 30.648 -13.878 1.00 51.00 239 ASN A N 1
ATOM 1842 C CA . ASN A 1 239 ? -29.731 31.139 -13.602 1.00 51.00 239 ASN A CA 1
ATOM 1843 C C . ASN A 1 239 ? -29.610 32.621 -14.004 1.00 51.00 239 ASN A C 1
ATOM 1845 O O . ASN A 1 239 ? -29.119 32.955 -15.085 1.00 51.00 239 ASN A O 1
ATOM 1849 N N . LYS A 1 240 ? -30.084 33.541 -13.157 1.00 41.34 240 LYS A N 1
ATOM 1850 C CA . LYS A 1 240 ? -29.784 34.967 -13.336 1.00 41.34 240 LYS A CA 1
ATOM 1851 C C . LYS A 1 240 ? -28.342 35.234 -12.902 1.00 41.34 240 LYS A C 1
ATOM 1853 O O . LYS A 1 240 ? -28.015 35.158 -11.725 1.00 41.34 240 LYS A O 1
ATOM 1858 N N . ASN A 1 241 ? -27.507 35.595 -13.876 1.00 45.03 241 ASN A N 1
ATOM 1859 C CA . ASN A 1 241 ? -26.125 36.069 -13.720 1.00 45.03 241 ASN A CA 1
ATOM 1860 C C . ASN A 1 241 ? -25.075 35.027 -13.292 1.00 45.03 241 ASN A C 1
ATOM 1862 O O . ASN A 1 241 ? -23.999 35.416 -12.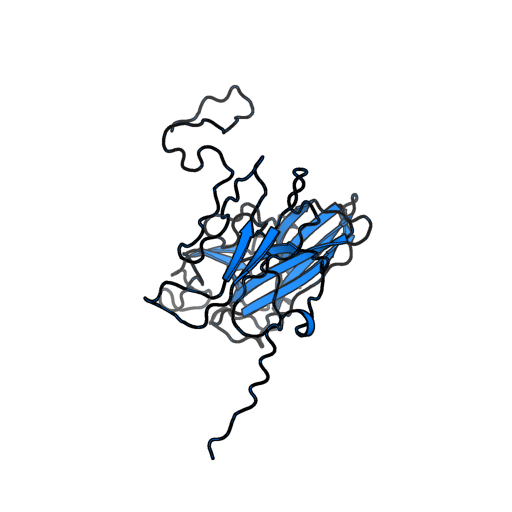852 1.00 45.03 241 ASN A O 1
ATOM 1866 N N . GLY A 1 242 ? -25.335 33.727 -13.467 1.00 42.75 242 GLY A N 1
ATOM 1867 C CA . GLY A 1 242 ? -24.299 32.691 -13.328 1.00 42.75 242 GLY A CA 1
ATOM 1868 C C . GLY A 1 242 ? -23.878 32.372 -11.891 1.00 42.75 242 GLY A C 1
ATOM 1869 O O . GLY A 1 242 ? -22.860 31.716 -11.704 1.00 42.75 242 GLY A O 1
ATOM 1870 N N . LEU A 1 243 ? -24.639 32.830 -10.892 1.00 41.62 243 LEU A N 1
ATOM 1871 C CA . LEU A 1 243 ? -24.305 32.696 -9.467 1.00 41.62 243 LEU A CA 1
ATOM 1872 C C . LEU A 1 243 ? -25.298 31.823 -8.680 1.00 41.62 243 LEU A C 1
ATOM 1874 O O . LEU A 1 243 ? -25.226 31.779 -7.457 1.00 41.62 243 LEU A O 1
ATOM 1878 N N . ALA A 1 244 ? -26.221 31.124 -9.348 1.00 44.38 244 ALA A N 1
ATOM 1879 C CA . ALA A 1 244 ? -27.157 30.211 -8.692 1.00 44.38 244 ALA A CA 1
ATOM 1880 C C . ALA A 1 244 ? -26.868 28.752 -9.088 1.00 44.38 244 ALA A C 1
ATOM 1882 O O . ALA A 1 244 ? -27.172 28.336 -10.207 1.00 44.38 244 ALA A O 1
ATOM 1883 N N . GLY A 1 245 ? -26.279 27.983 -8.167 1.00 46.19 245 GLY A N 1
ATOM 1884 C CA . GLY A 1 245 ? -26.188 26.519 -8.240 1.00 46.19 245 GLY A CA 1
ATOM 1885 C C . GLY A 1 245 ? -27.439 25.861 -7.657 1.00 46.19 245 GLY A C 1
ATOM 1886 O O . GLY A 1 245 ? -28.157 26.487 -6.885 1.00 46.19 245 GLY A O 1
ATOM 1887 N N . SER A 1 246 ? -27.734 24.614 -8.024 1.00 47.19 246 SER A N 1
ATOM 1888 C CA . SER A 1 246 ? -28.635 23.767 -7.226 1.00 47.19 246 SER A CA 1
ATOM 1889 C C . SER A 1 246 ? -27.795 23.172 -6.102 1.00 47.19 246 SER A C 1
ATOM 1891 O O . SER A 1 246 ? -26.808 22.519 -6.418 1.00 47.19 246 SER A O 1
ATOM 1893 N N . GLY A 1 247 ? -28.155 23.420 -4.842 1.00 46.38 247 GLY A N 1
ATOM 1894 C CA . GLY A 1 247 ? -27.284 23.115 -3.708 1.00 46.38 247 GLY A CA 1
ATOM 1895 C C . GLY A 1 247 ? -28.030 22.602 -2.483 1.00 46.38 247 GLY A C 1
ATOM 1896 O O . GLY A 1 247 ? -29.253 22.751 -2.351 1.00 46.38 247 GLY A O 1
ATOM 1897 N N . VAL A 1 248 ? -27.267 21.976 -1.592 1.00 47.34 248 VAL A N 1
ATOM 1898 C CA . VAL A 1 248 ? -27.722 21.503 -0.280 1.00 47.34 248 VAL A CA 1
ATOM 1899 C C . VAL A 1 248 ? -27.063 22.376 0.781 1.00 47.34 248 VAL A C 1
ATOM 1901 O O . VAL A 1 248 ? -25.844 22.497 0.811 1.00 47.34 248 VAL A O 1
ATOM 1904 N N . TYR A 1 249 ? -27.863 22.967 1.665 1.00 47.41 249 TYR A N 1
ATOM 1905 C CA . TYR A 1 249 ? -27.376 23.831 2.740 1.00 47.41 249 TYR A CA 1
ATOM 1906 C C . TYR A 1 249 ? -27.657 23.176 4.088 1.00 47.41 249 TYR A C 1
ATOM 1908 O O . TYR A 1 249 ? -28.809 22.848 4.390 1.00 47.41 249 TYR A O 1
ATOM 1916 N N . GLY A 1 250 ? -26.600 23.000 4.882 1.00 47.38 250 GLY A N 1
ATOM 1917 C CA . GLY A 1 250 ? -26.682 22.635 6.294 1.00 47.38 250 GLY A CA 1
ATOM 1918 C C . GLY A 1 250 ? -26.663 23.888 7.167 1.00 47.38 250 GLY A C 1
ATOM 1919 O O . GLY A 1 250 ? -25.824 24.770 6.960 1.00 47.38 250 GLY A O 1
ATOM 1920 N N . PHE A 1 251 ? -27.589 23.963 8.120 1.00 47.81 251 PHE A N 1
ATOM 1921 C CA . PHE A 1 251 ? -27.653 25.025 9.119 1.00 47.81 251 PHE A CA 1
ATOM 1922 C C . PHE A 1 251 ? -27.662 24.424 10.525 1.00 47.81 251 PHE A C 1
ATOM 1924 O O . PHE A 1 251 ? -28.406 23.478 10.795 1.00 47.81 251 PHE A O 1
ATOM 1931 N N . GLU A 1 252 ? -26.885 25.024 11.422 1.00 41.94 252 GLU A N 1
ATOM 1932 C CA . GLU A 1 252 ? -26.916 24.752 12.861 1.00 41.94 252 GLU A CA 1
ATOM 1933 C C . GLU A 1 252 ? -27.700 25.866 13.572 1.00 41.94 252 GLU A C 1
ATOM 1935 O O . GLU A 1 252 ? -27.611 27.046 13.208 1.00 41.94 252 GLU A O 1
ATOM 1940 N N . TYR A 1 253 ? -28.495 25.502 14.579 1.00 42.59 253 TYR A N 1
ATOM 1941 C CA . TYR A 1 253 ? -29.238 26.463 15.389 1.00 42.59 253 TYR A CA 1
ATOM 1942 C C . TYR A 1 253 ? -28.330 27.095 16.456 1.00 42.59 253 TYR A C 1
ATOM 1944 O O . TYR A 1 253 ? -27.988 26.446 17.444 1.00 42.59 253 TYR A O 1
ATOM 1952 N N . VAL A 1 254 ? -27.978 28.379 16.308 1.00 39.09 254 VAL A N 1
ATOM 1953 C CA . VAL A 1 254 ? -27.162 29.106 17.299 1.00 39.09 254 VAL A CA 1
ATOM 1954 C C . VAL A 1 254 ? -28.008 30.158 18.022 1.00 39.09 254 VAL A C 1
ATOM 1956 O O . VAL A 1 254 ? -28.164 31.297 17.568 1.00 39.09 254 VAL A O 1
ATOM 1959 N N . GLY A 1 255 ? -28.549 29.783 19.184 1.00 44.16 255 GLY A N 1
ATOM 1960 C CA . GLY A 1 255 ? -29.346 30.683 20.025 1.00 44.16 255 GLY A CA 1
ATOM 1961 C C . GLY A 1 255 ? -30.648 31.148 19.363 1.00 44.16 255 GLY A C 1
ATOM 1962 O O . GLY A 1 255 ? -31.146 30.516 18.444 1.00 44.16 255 GLY A O 1
ATOM 1963 N N . ASN A 1 256 ? -31.218 32.255 19.848 1.00 34.84 256 ASN A N 1
ATOM 1964 C CA . ASN A 1 256 ? -32.641 32.542 19.646 1.00 34.84 256 ASN A CA 1
ATOM 1965 C C . ASN A 1 256 ? -33.118 32.848 18.222 1.00 34.84 256 ASN A C 1
ATOM 1967 O O . ASN A 1 256 ? -34.326 32.832 18.088 1.00 34.84 256 ASN A O 1
ATOM 1971 N N . ASP A 1 257 ? -32.277 33.131 17.217 1.00 33.47 257 ASP A N 1
ATOM 1972 C CA . ASP A 1 257 ? -32.719 33.297 15.808 1.00 33.47 257 ASP A CA 1
ATOM 1973 C C . ASP A 1 257 ? -31.535 33.548 14.837 1.00 33.47 257 ASP A C 1
ATOM 1975 O O . ASP A 1 257 ?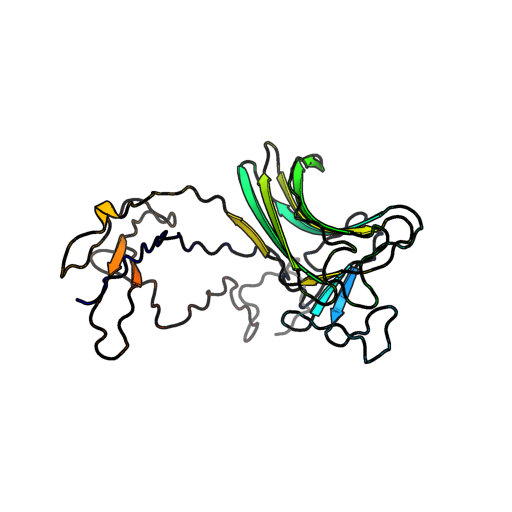 -31.585 34.429 13.976 1.00 33.47 257 ASP A O 1
ATOM 1979 N N . THR A 1 258 ? -30.430 32.799 14.949 1.00 30.81 258 THR A N 1
ATOM 1980 C CA . THR A 1 258 ? -29.287 32.962 14.023 1.00 30.81 258 THR A CA 1
ATOM 1981 C C . THR A 1 258 ? -28.931 31.648 13.341 1.00 30.81 258 THR A C 1
ATOM 1983 O O . THR A 1 258 ? -28.405 30.734 13.969 1.00 30.81 258 THR A O 1
ATOM 1986 N N . LEU A 1 259 ? -29.218 31.571 12.037 1.00 34.53 259 LEU A N 1
ATOM 1987 C CA . LEU A 1 259 ? -28.762 30.503 11.148 1.00 34.53 259 LEU A CA 1
ATOM 1988 C C . LEU A 1 259 ? -27.373 30.872 10.617 1.00 34.53 259 LEU A C 1
ATOM 1990 O O . LEU A 1 259 ? -27.220 31.899 9.951 1.00 34.53 259 LEU A O 1
ATOM 1994 N N . VAL A 1 260 ? -26.367 30.043 10.893 1.00 37.47 260 VAL A N 1
ATOM 1995 C CA . VAL A 1 260 ? -25.031 30.175 10.295 1.00 37.47 260 VAL A CA 1
ATOM 1996 C C . VAL A 1 260 ? -24.955 29.244 9.088 1.00 37.47 260 VAL A C 1
ATOM 1998 O O . VAL A 1 260 ? -25.244 28.055 9.192 1.00 37.47 260 VAL A O 1
ATOM 2001 N N . GLN A 1 261 ? -24.605 29.791 7.924 1.00 39.22 261 GLN A N 1
ATOM 2002 C CA . GLN A 1 261 ? -24.351 29.012 6.714 1.00 39.22 261 GLN A CA 1
ATOM 2003 C C . GLN A 1 261 ? -22.991 28.318 6.851 1.00 39.22 261 GLN A C 1
ATOM 2005 O O . GLN A 1 261 ? -21.963 28.991 6.888 1.00 39.22 261 GLN A O 1
ATOM 2010 N N . ILE A 1 262 ? -22.984 26.985 6.918 1.00 41.25 262 ILE A N 1
ATOM 2011 C CA . ILE A 1 262 ? -21.754 26.199 7.138 1.00 41.25 262 ILE A CA 1
ATOM 2012 C C . ILE A 1 262 ? -21.096 25.797 5.802 1.00 41.25 262 ILE A C 1
ATOM 2014 O O . ILE A 1 262 ? -19.921 25.443 5.766 1.00 41.25 262 ILE A O 1
ATOM 2018 N N . PHE A 1 263 ? -21.817 25.925 4.678 1.00 41.22 263 PHE A N 1
ATOM 2019 C CA . PHE A 1 263 ? -21.322 25.578 3.342 1.00 41.22 263 PHE A CA 1
ATOM 2020 C C . PHE A 1 263 ? -21.649 26.647 2.291 1.00 41.22 263 PHE A C 1
ATOM 2022 O O . PHE A 1 263 ? -22.801 27.052 2.124 1.00 41.22 263 PHE A O 1
ATOM 2029 N N . ASP A 1 264 ? -20.623 27.080 1.557 1.00 40.44 264 ASP A N 1
ATOM 2030 C CA . ASP A 1 264 ? -20.713 27.924 0.363 1.00 40.44 264 ASP A CA 1
ATOM 2031 C C . ASP A 1 264 ? -19.997 27.209 -0.792 1.00 40.44 264 ASP A C 1
ATOM 2033 O O . ASP A 1 264 ? -18.772 27.120 -0.819 1.00 40.44 264 ASP A O 1
ATOM 2037 N N . GLU A 1 265 ? -20.765 26.686 -1.750 1.00 38.19 265 GLU A N 1
ATOM 2038 C CA . GLU A 1 265 ? -20.245 25.986 -2.935 1.00 38.19 265 GLU A CA 1
ATOM 2039 C C . GLU A 1 265 ? -19.440 26.912 -3.869 1.00 38.19 265 GLU A C 1
ATOM 2041 O O . GLU A 1 265 ? -18.802 26.443 -4.812 1.00 38.19 265 GLU A O 1
ATOM 2046 N N . THR A 1 266 ? -19.437 28.230 -3.628 1.00 35.56 266 THR A N 1
ATOM 2047 C CA . THR A 1 266 ? -18.699 29.194 -4.455 1.00 35.56 266 THR A CA 1
ATOM 2048 C C . THR A 1 266 ? -17.233 29.367 -4.047 1.00 35.56 266 THR A C 1
ATOM 2050 O O . THR A 1 266 ? -16.488 30.060 -4.749 1.00 35.56 266 THR A O 1
ATOM 2053 N N . LYS A 1 267 ? -16.774 28.722 -2.961 1.00 32.59 267 LYS A N 1
ATOM 2054 C CA . LYS A 1 267 ? -15.362 28.722 -2.548 1.00 32.59 267 LYS A CA 1
ATOM 2055 C C . LYS A 1 267 ? -14.908 27.331 -2.083 1.00 32.59 267 LYS A C 1
ATOM 2057 O O . LYS A 1 267 ? -15.607 26.705 -1.294 1.00 32.59 267 LYS A O 1
ATOM 2062 N N . PRO A 1 268 ? -13.728 26.843 -2.517 1.00 33.72 268 PRO A N 1
ATOM 2063 C CA . PRO A 1 268 ? -13.179 25.593 -2.005 1.00 33.72 268 PRO A CA 1
ATOM 2064 C C . PRO A 1 268 ? -12.918 25.706 -0.497 1.00 33.72 268 PRO A C 1
ATOM 2066 O O . PRO A 1 268 ? -12.255 26.636 -0.037 1.00 33.72 268 PRO A O 1
ATOM 2069 N N . PHE A 1 269 ? -13.459 24.755 0.263 1.00 37.38 269 PHE A N 1
ATOM 2070 C CA . PHE A 1 269 ? -13.221 24.620 1.695 1.00 37.38 269 PHE A CA 1
ATOM 2071 C C . PHE A 1 269 ? -11.810 24.071 1.932 1.00 37.38 269 PHE A C 1
ATOM 2073 O O . PHE A 1 269 ? -11.487 22.967 1.493 1.00 37.38 269 PHE A O 1
ATOM 2080 N N . THR A 1 270 ? -10.976 24.836 2.634 1.00 36.38 270 THR A N 1
ATOM 2081 C CA . THR A 1 270 ? -9.695 24.359 3.168 1.00 36.38 270 THR A CA 1
ATOM 2082 C C . THR A 1 270 ? -9.954 23.833 4.580 1.00 36.38 270 THR A C 1
ATOM 2084 O O . THR A 1 270 ? -10.330 24.635 5.438 1.00 36.38 270 THR A O 1
ATOM 2087 N N . PRO A 1 271 ? -9.773 22.530 4.861 1.00 37.09 271 PRO A N 1
ATOM 2088 C CA . PRO A 1 271 ? -9.933 22.004 6.212 1.00 37.09 271 PRO A CA 1
ATOM 2089 C C . PRO A 1 271 ? -9.015 22.751 7.186 1.00 37.09 271 PRO A C 1
ATOM 2091 O O . PRO A 1 271 ? -7.821 22.907 6.925 1.00 37.09 271 PRO A O 1
ATOM 2094 N N . GLY A 1 272 ? -9.573 23.232 8.297 1.00 36.19 272 GLY A N 1
ATOM 2095 C CA . GLY A 1 272 ? -8.789 23.866 9.354 1.00 36.19 272 GLY A CA 1
ATOM 2096 C C . GLY A 1 272 ? -7.795 22.871 9.955 1.00 36.19 272 GLY A C 1
ATOM 2097 O O . GLY A 1 272 ? -8.159 21.742 10.279 1.00 36.19 272 GLY A O 1
ATOM 2098 N N . ASN A 1 273 ? -6.534 23.275 10.094 1.00 47.00 273 ASN A N 1
ATOM 2099 C CA . ASN A 1 273 ? -5.525 22.464 10.765 1.00 47.00 273 ASN A CA 1
ATOM 2100 C C . ASN A 1 273 ? -5.821 22.432 12.276 1.00 47.00 273 ASN A C 1
ATOM 2102 O O . ASN A 1 273 ? -5.903 23.484 12.906 1.00 47.00 273 ASN A O 1
ATOM 2106 N N . VAL A 1 274 ? -5.999 21.236 12.846 1.00 46.44 274 VAL A N 1
ATOM 2107 C CA . VAL A 1 274 ? -6.280 21.033 14.284 1.00 46.44 274 VAL A CA 1
ATOM 2108 C C . VAL A 1 274 ? -5.043 21.198 15.171 1.00 46.44 274 VAL A C 1
ATOM 2110 O O . VAL A 1 274 ? -5.161 21.266 16.393 1.00 46.44 274 VAL A O 1
ATOM 2113 N N . LEU A 1 275 ? -3.852 21.272 14.575 1.00 50.09 275 LEU A N 1
ATOM 2114 C CA . LEU A 1 275 ? -2.625 21.589 15.292 1.00 50.09 275 LEU A CA 1
ATOM 2115 C C . LEU A 1 275 ? -2.573 23.093 15.567 1.00 50.09 275 LEU A C 1
ATOM 2117 O O . LEU A 1 275 ? -2.672 23.911 14.652 1.00 50.09 275 LEU A O 1
ATOM 2121 N N . ALA A 1 276 ? -2.358 23.467 16.827 1.00 56.38 276 ALA A N 1
ATOM 2122 C CA . ALA A 1 276 ? -1.985 24.833 17.156 1.00 56.38 276 ALA A CA 1
ATOM 2123 C C . ALA A 1 276 ? -0.582 25.111 16.593 1.00 56.38 276 ALA A C 1
ATOM 2125 O O . ALA A 1 276 ? 0.359 24.378 16.892 1.00 56.38 276 ALA A O 1
ATOM 2126 N N . ASN A 1 277 ? -0.455 26.168 15.783 1.00 61.56 277 ASN A N 1
ATOM 2127 C CA . ASN A 1 277 ? 0.804 26.604 15.172 1.00 61.56 277 ASN A CA 1
ATOM 2128 C C . ASN A 1 277 ? 1.541 25.487 14.384 1.00 61.56 277 ASN A C 1
ATOM 2130 O O . ASN A 1 277 ? 2.609 25.025 14.791 1.00 61.56 277 ASN A O 1
ATOM 2134 N N . PRO A 1 278 ? 0.972 25.027 13.255 1.00 59.94 278 PRO A N 1
ATOM 2135 C CA . PRO A 1 278 ? 1.542 23.940 12.456 1.00 59.94 278 PRO A CA 1
ATOM 2136 C C . PRO A 1 278 ? 2.737 24.356 11.587 1.00 59.94 278 PRO A C 1
ATOM 2138 O O . PRO A 1 278 ? 3.455 23.489 11.103 1.00 59.94 278 PRO A O 1
ATOM 2141 N N . GLY A 1 279 ? 2.911 25.658 11.345 1.00 68.06 279 GLY A N 1
ATOM 2142 C CA . GLY A 1 279 ? 3.974 26.194 10.489 1.00 68.06 279 GLY A CA 1
ATOM 2143 C C . GLY A 1 279 ? 5.229 26.624 11.246 1.00 68.06 279 GLY A C 1
ATOM 2144 O O . GLY A 1 279 ? 6.236 26.902 10.614 1.00 68.06 279 GLY A O 1
ATOM 2145 N N . PHE A 1 280 ? 5.193 26.671 12.585 1.00 73.12 280 PHE A N 1
ATOM 2146 C CA . PHE A 1 280 ? 6.308 27.154 13.415 1.00 73.12 280 PHE A CA 1
ATOM 2147 C C . PHE A 1 280 ? 6.804 28.557 13.017 1.00 73.12 280 PHE A C 1
ATOM 2149 O O . PHE A 1 280 ? 7.977 28.875 13.162 1.00 73.12 280 PHE A O 1
ATOM 2156 N N . GLU A 1 281 ? 5.905 29.408 12.522 1.00 70.56 281 GLU A N 1
ATOM 2157 C CA . GLU A 1 281 ? 6.275 30.680 11.884 1.00 70.56 281 GLU A CA 1
ATOM 2158 C C . GLU A 1 281 ? 6.717 31.754 12.898 1.00 70.56 281 GLU A C 1
ATOM 2160 O O . GLU A 1 281 ? 7.393 32.717 12.538 1.00 70.56 281 GLU A O 1
ATOM 2165 N N . ASP A 1 282 ? 6.323 31.614 14.171 1.00 69.44 282 ASP A N 1
ATOM 2166 C CA . ASP A 1 282 ? 6.566 32.626 15.208 1.00 69.44 282 ASP A CA 1
ATOM 2167 C C . ASP A 1 282 ? 6.914 32.081 16.607 1.00 69.44 282 ASP A C 1
ATOM 2169 O O . ASP A 1 282 ? 7.481 32.805 17.431 1.00 69.44 282 ASP A O 1
ATOM 2173 N N . SER A 1 283 ? 6.565 30.830 16.919 1.00 74.12 283 SER A N 1
ATOM 2174 C CA . SER A 1 283 ? 6.696 30.267 18.264 1.00 74.12 283 SER A CA 1
ATOM 2175 C C . SER A 1 283 ? 6.660 28.735 18.277 1.00 74.12 283 SER A C 1
ATOM 2177 O O . SER A 1 283 ? 6.503 28.087 17.249 1.00 74.12 283 SER A O 1
ATOM 2179 N N . LEU A 1 284 ? 6.780 28.143 19.470 1.00 71.62 284 LEU A N 1
ATOM 2180 C CA . LEU A 1 284 ? 6.531 26.715 19.730 1.00 71.62 284 LEU A CA 1
ATOM 2181 C C . LEU A 1 284 ? 5.284 26.508 20.610 1.00 71.62 284 LEU A C 1
ATOM 2183 O O . LEU A 1 284 ? 5.127 25.480 21.270 1.00 71.62 284 LEU A O 1
ATOM 2187 N N . THR A 1 285 ? 4.419 27.521 20.680 1.00 73.94 285 THR A N 1
ATOM 2188 C CA . THR A 1 285 ? 3.185 27.485 21.472 1.00 73.94 285 THR A CA 1
ATOM 2189 C C . THR A 1 285 ? 2.275 26.374 20.950 1.00 73.94 285 THR A C 1
ATOM 2191 O O . THR A 1 285 ? 2.043 26.293 19.749 1.00 73.94 285 THR A O 1
ATOM 2194 N N . GLY A 1 286 ? 1.770 25.514 21.841 1.00 67.50 286 GLY A N 1
ATOM 2195 C CA . GLY A 1 286 ? 0.945 24.353 21.472 1.00 67.50 286 GLY A CA 1
ATOM 2196 C C . GLY A 1 286 ? 1.704 23.026 21.348 1.00 67.50 286 GLY A C 1
ATOM 2197 O O . GLY A 1 286 ? 1.063 21.984 21.245 1.00 67.50 286 GLY A O 1
ATOM 2198 N N . TRP A 1 287 ? 3.040 23.035 21.444 1.00 70.75 287 TRP A N 1
ATOM 2199 C CA . TRP A 1 287 ? 3.880 21.838 21.328 1.00 70.75 287 TRP A CA 1
ATOM 2200 C C . TRP A 1 287 ? 4.627 21.535 22.638 1.00 70.75 287 TRP A C 1
ATOM 2202 O O . TRP A 1 287 ? 5.500 22.293 23.073 1.00 70.75 287 TRP A O 1
ATOM 2212 N N . ASN A 1 288 ? 4.291 20.407 23.273 1.00 71.81 288 ASN A N 1
ATOM 2213 C CA . ASN A 1 288 ? 4.908 19.960 24.527 1.00 71.81 288 ASN A CA 1
ATOM 2214 C C . ASN A 1 288 ? 6.190 19.156 24.275 1.00 71.81 288 ASN A C 1
ATOM 2216 O O . ASN A 1 288 ? 6.274 18.385 23.323 1.00 71.81 288 ASN A O 1
ATOM 2220 N N . ILE A 1 289 ? 7.171 19.290 25.172 1.00 70.62 289 ILE A N 1
ATOM 2221 C CA . ILE A 1 289 ? 8.406 18.496 25.151 1.00 70.62 289 ILE A CA 1
ATOM 2222 C C . ILE A 1 289 ? 8.415 17.520 26.319 1.00 70.62 289 ILE A C 1
ATOM 2224 O O . ILE A 1 289 ? 8.100 17.888 27.453 1.00 70.62 289 ILE A O 1
ATOM 2228 N N . TRP A 1 290 ? 8.848 16.290 26.037 1.00 54.53 290 TRP A N 1
ATOM 2229 C CA . TRP A 1 290 ? 9.156 15.295 27.052 1.00 54.53 290 TRP A CA 1
ATOM 2230 C C . TRP A 1 290 ? 10.534 14.651 26.807 1.00 54.53 290 TRP A C 1
ATOM 2232 O O . TRP A 1 290 ? 10.787 14.185 25.696 1.00 54.53 290 TRP A O 1
ATOM 2242 N N . PRO A 1 291 ? 11.415 14.571 27.821 1.00 66.06 291 PRO A N 1
ATOM 2243 C CA . PRO A 1 291 ? 11.266 15.148 29.157 1.00 66.06 291 PRO A CA 1
ATOM 2244 C C . PRO A 1 291 ? 11.362 16.683 29.119 1.00 66.06 291 PRO A C 1
ATOM 2246 O O . PRO A 1 291 ? 12.059 17.249 28.280 1.00 66.06 291 PRO A O 1
ATOM 2249 N N . ALA A 1 292 ? 10.646 17.362 30.019 1.00 71.88 292 ALA A N 1
ATOM 2250 C CA . ALA A 1 292 ? 10.468 18.821 29.985 1.00 71.88 292 ALA A CA 1
ATOM 2251 C C . ALA A 1 292 ? 11.765 19.642 30.183 1.00 71.88 292 ALA A C 1
ATOM 2253 O O . ALA A 1 292 ? 11.741 20.866 30.082 1.00 71.88 292 ALA A O 1
ATOM 2254 N N . ASP A 1 293 ? 12.892 18.986 30.469 1.00 76.06 293 ASP A N 1
ATOM 2255 C CA . ASP A 1 293 ? 14.199 19.588 30.743 1.00 76.06 293 ASP A CA 1
ATOM 2256 C C . ASP A 1 293 ? 15.091 19.752 29.496 1.00 76.06 293 ASP A C 1
ATOM 2258 O O . ASP A 1 293 ? 16.204 20.273 29.594 1.00 76.06 293 ASP A O 1
ATOM 2262 N N . LYS A 1 294 ? 14.638 19.324 28.311 1.00 70.50 294 LYS A N 1
ATOM 2263 C CA . LYS A 1 294 ? 15.414 19.447 27.068 1.00 70.50 294 LYS A CA 1
ATOM 2264 C C . LYS A 1 294 ? 15.305 20.853 26.469 1.00 70.50 294 LYS A C 1
ATOM 2266 O O . LYS A 1 294 ? 14.216 21.327 26.160 1.00 70.50 294 LYS A O 1
ATOM 2271 N N . THR A 1 295 ? 16.454 21.495 26.247 1.00 68.31 295 THR A N 1
ATOM 2272 C CA . THR A 1 295 ? 16.566 22.888 25.766 1.00 68.31 295 THR A CA 1
ATOM 2273 C C . THR A 1 295 ? 17.095 23.033 24.335 1.00 68.31 295 THR A C 1
ATOM 2275 O O . THR A 1 295 ? 17.208 24.152 23.841 1.00 68.31 295 THR A O 1
ATOM 2278 N N . ASN A 1 296 ? 17.390 21.933 23.636 1.00 69.12 296 ASN A N 1
ATOM 2279 C CA . ASN A 1 296 ? 17.919 21.967 22.268 1.00 69.12 296 ASN A CA 1
ATOM 2280 C C . ASN A 1 296 ? 16.804 22.217 21.239 1.00 69.12 296 ASN A C 1
ATOM 2282 O O . ASN A 1 296 ? 16.331 21.275 20.605 1.00 69.12 296 ASN A O 1
ATOM 2286 N N . ARG A 1 297 ? 16.373 23.474 21.083 1.00 66.69 297 ARG A N 1
ATOM 2287 C CA . ARG A 1 297 ? 15.456 23.902 20.014 1.00 66.69 297 ARG A CA 1
ATOM 2288 C C . ARG A 1 297 ? 15.641 25.376 19.655 1.00 66.69 297 ARG A C 1
ATOM 2290 O O . ARG A 1 297 ? 15.927 26.191 20.530 1.00 66.69 297 ARG A O 1
ATOM 2297 N N . SER A 1 298 ? 15.409 25.701 18.393 1.00 64.44 298 SER A N 1
ATOM 2298 C CA . SER A 1 298 ? 15.184 27.057 17.892 1.00 64.44 298 SER A CA 1
ATOM 2299 C C . SER A 1 298 ? 13.911 27.054 17.051 1.00 64.44 298 SER A C 1
ATOM 2301 O O . SER A 1 298 ? 13.514 25.997 16.559 1.00 64.44 298 SER A O 1
ATOM 2303 N N . ILE A 1 299 ? 13.278 28.219 16.944 1.00 61.75 299 ILE A N 1
ATOM 2304 C CA . ILE A 1 299 ? 12.313 28.509 15.877 1.00 61.75 299 ILE A CA 1
ATOM 2305 C C . ILE A 1 299 ? 13.131 28.787 14.618 1.00 61.75 299 ILE A C 1
ATOM 2307 O O . ILE A 1 299 ? 14.167 29.481 14.770 1.00 61.75 299 ILE A O 1
#

Foldseek 3Di:
DDDDPPPPDPPPPDDPDDFDFPADCQFLQDALVQWDWPPPPDDFKDKDFFQDADPPDDHSPRTDDGPDDTIWMKGWDPLPQAKDKTKIKGKDWDAAFWKKKKKKWKAWAPPQGADDPKKKWKWKWFAAPVRDIDDTWIWDMDHPPDDHPDIDMTMDMGGQHHRTTMIMIIIMIIDHRNTTTMMIIGNIGMGTDDDDPPDDDDCVVVDDDDDDKDKDDWDDPPPPPPWTKIKTWDDDPDPDPPQDDGDIWIWTDDPDDDTDTPDDPVDDDDDDDPQDCPPCPDHCPRDADPVNPDDPDDD

Sequence (299 aa):
MNKIVKGLMFLSMGTFLFSQNILTNPSFEDSLSGWNIWPTDKTNRSIEKTGNDIYGGTAGTDTVTARYGSLMLKTWGQNSGADNTTPSYYEGDTEAGKVYNFSVYGRTNSPDTLKDGSQAWLQIKFFDSNWAELAGSTSDTMSDASSTDDWHYLYTSATAPANAVKVQAVIVHSQKGYSGGSVYWEDAYFTMNHFTELAVVSSKHLWSGSGHARGVAAGTDVDGDGKQEVWTTHYFTDNKNGLAGSGVYGFEYVGNDTLVQIFDETKPFTPGNVLANPGFEDSLTGWNIWPADKTNRSI